Protein AF-A0A4Z0V5E4-F1 (afdb_monomer)

Secondary structure (DSSP, 8-state):
-EEETTEEEEEEEEEE-SS-EEEEEEEEE-SS-EEEEE----S-HHHHHHHHHHHHTS-TTS-HHHHHHHTT--S-HHHHHHHHIIIIIEEEE-TT-----HHHHHHH-HHHHHHHHHHHHHHTSSEEEEEEEE-S-GGGG---HHHHHHHHHT--TT-EEEEEETTTTEEEEEEE-TTS-EEEEEEEEEEE-TTS-EEEE-TTSS-HHHHHHHHHHHHHHHHTTS--EEEETTTTTTS-HHHHHHHHHIIIIIITT-

Mean predicted aligned error: 6.66 Å

Structure (mmCIF, N/CA/C/O backbone):
data_AF-A0A4Z0V5E4-F1
#
_entry.id   AF-A0A4Z0V5E4-F1
#
loop_
_atom_site.group_PDB
_atom_site.id
_atom_site.type_symbol
_atom_site.label_atom_id
_atom_site.label_alt_id
_atom_site.label_comp_id
_atom_site.label_asym_id
_atom_site.label_entity_id
_atom_site.label_seq_id
_atom_site.pdbx_PDB_ins_code
_atom_site.Cartn_x
_atom_site.Cartn_y
_atom_site.Cartn_z
_atom_site.occupancy
_atom_site.B_iso_or_equiv
_atom_site.auth_seq_id
_atom_site.auth_comp_id
_atom_site.auth_asym_id
_atom_site.auth_atom_id
_atom_site.pdbx_PDB_model_num
ATOM 1 N N . MET A 1 1 ? 15.095 -10.103 -16.490 1.00 84.12 1 MET A N 1
ATOM 2 C CA . MET A 1 1 ? 16.240 -9.284 -16.046 1.00 84.12 1 MET A CA 1
ATOM 3 C C . MET A 1 1 ? 17.203 -10.183 -15.294 1.00 84.12 1 MET A C 1
ATOM 5 O O . MET A 1 1 ? 16.756 -10.973 -14.474 1.00 84.12 1 MET A O 1
ATOM 9 N N . GLU A 1 2 ? 18.493 -10.049 -15.562 1.00 89.19 2 GLU A N 1
ATOM 10 C CA . GLU A 1 2 ? 19.586 -10.668 -14.819 1.00 89.19 2 GLU A CA 1
ATOM 11 C C . GLU A 1 2 ? 20.450 -9.552 -14.223 1.00 89.19 2 GLU A C 1
ATOM 13 O O . GLU A 1 2 ? 20.758 -8.568 -14.901 1.00 89.19 2 GLU A O 1
ATOM 18 N N . PHE A 1 3 ? 20.851 -9.682 -12.962 1.00 89.12 3 PHE A N 1
ATOM 19 C CA . PHE A 1 3 ? 21.688 -8.697 -12.283 1.00 89.12 3 PHE A CA 1
ATOM 20 C C . PHE A 1 3 ? 22.775 -9.374 -11.450 1.00 89.12 3 PHE A C 1
ATOM 22 O O . PHE A 1 3 ? 22.653 -10.524 -11.035 1.00 89.12 3 PHE A O 1
ATOM 29 N N . SER A 1 4 ? 23.852 -8.639 -11.196 1.00 86.50 4 SER A N 1
ATOM 30 C CA . SER A 1 4 ? 24.916 -9.023 -10.275 1.00 86.50 4 SER A CA 1
ATOM 31 C C . SER A 1 4 ? 25.260 -7.865 -9.341 1.00 86.50 4 SER A C 1
ATOM 33 O O . SER A 1 4 ? 24.755 -6.752 -9.492 1.00 86.50 4 SER A O 1
ATOM 35 N N . ILE A 1 5 ? 26.185 -8.092 -8.402 1.00 83.31 5 ILE A N 1
ATOM 36 C CA . ILE A 1 5 ? 26.720 -7.044 -7.513 1.00 83.31 5 ILE A CA 1
ATOM 37 C C . ILE A 1 5 ? 27.236 -5.801 -8.267 1.00 83.31 5 ILE A C 1
ATOM 39 O O . ILE A 1 5 ? 27.282 -4.700 -7.717 1.00 83.31 5 ILE A O 1
ATOM 43 N N . ASN A 1 6 ? 27.608 -5.970 -9.539 1.00 83.44 6 ASN A N 1
ATOM 44 C CA . ASN A 1 6 ? 28.183 -4.921 -10.373 1.00 83.44 6 ASN A CA 1
ATOM 45 C C . ASN A 1 6 ? 27.135 -4.171 -11.213 1.00 83.44 6 ASN A C 1
ATOM 47 O O . ASN A 1 6 ? 27.484 -3.186 -11.859 1.00 83.44 6 ASN A O 1
ATOM 51 N N . GLY A 1 7 ? 25.866 -4.588 -11.181 1.00 88.12 7 GLY A N 1
ATOM 52 C CA . GLY A 1 7 ? 24.768 -3.966 -11.919 1.00 88.12 7 GLY A CA 1
ATOM 53 C C . GLY A 1 7 ? 23.955 -4.964 -12.738 1.00 88.12 7 GLY A C 1
ATOM 54 O O . GLY A 1 7 ? 24.049 -6.176 -12.558 1.00 88.12 7 GLY A O 1
ATOM 55 N N . ILE A 1 8 ? 23.143 -4.437 -13.645 1.00 92.25 8 ILE A N 1
ATOM 56 C CA . ILE A 1 8 ? 22.261 -5.211 -14.515 1.00 92.25 8 ILE A CA 1
ATOM 57 C C . ILE A 1 8 ? 23.096 -5.848 -15.631 1.00 92.25 8 ILE A C 1
ATOM 59 O O . ILE A 1 8 ? 23.812 -5.156 -16.356 1.00 92.25 8 ILE A O 1
A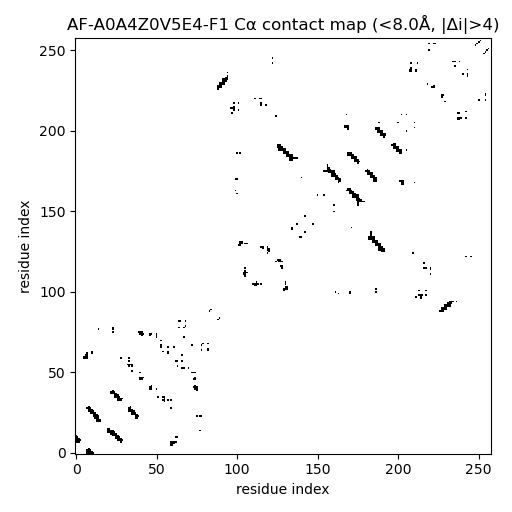TOM 63 N N . LYS A 1 9 ? 23.014 -7.174 -15.752 1.00 93.12 9 LYS A N 1
ATOM 64 C CA . LYS A 1 9 ? 23.709 -7.971 -16.771 1.00 93.12 9 LYS A CA 1
ATOM 65 C C . LYS A 1 9 ? 22.894 -8.099 -18.041 1.00 93.12 9 LYS A C 1
ATOM 67 O O . LYS A 1 9 ? 23.413 -7.817 -19.118 1.00 93.12 9 LYS A O 1
ATOM 72 N N . GLU A 1 10 ? 21.621 -8.433 -17.896 1.00 95.19 10 GLU A N 1
ATOM 73 C CA . GLU A 1 10 ? 20.678 -8.494 -19.002 1.00 95.19 10 GLU A CA 1
ATOM 74 C C . GLU A 1 10 ? 19.340 -7.874 -18.588 1.00 95.19 10 GLU A C 1
ATOM 76 O O . GLU A 1 10 ? 18.840 -8.074 -17.480 1.00 95.19 10 GLU A O 1
ATOM 81 N N . GLU A 1 11 ? 18.729 -7.114 -19.483 1.00 96.00 11 GLU A N 1
ATOM 82 C CA . GLU A 1 11 ? 17.414 -6.507 -19.286 1.00 96.00 11 GLU A CA 1
ATOM 83 C C . GLU A 1 11 ? 16.643 -6.601 -20.593 1.00 96.00 11 GLU A C 1
ATOM 85 O O . GLU A 1 11 ? 17.209 -6.433 -21.669 1.00 96.00 11 GLU A O 1
ATOM 90 N N . TRP A 1 12 ? 15.356 -6.907 -20.515 1.00 96.12 12 TRP A N 1
ATOM 91 C CA . TRP A 1 12 ? 14.525 -7.047 -21.696 1.00 96.12 12 TRP A CA 1
ATOM 92 C C . TRP A 1 12 ? 13.083 -6.686 -21.386 1.00 96.12 12 TRP A C 1
ATOM 94 O O . TRP A 1 12 ? 12.600 -6.916 -20.275 1.00 96.12 12 TRP A O 1
ATOM 104 N N . LEU A 1 13 ? 12.403 -6.160 -22.397 1.00 96.69 13 LEU A N 1
ATOM 105 C CA . LEU A 1 13 ? 10.974 -5.907 -22.384 1.00 96.69 13 LEU A CA 1
ATOM 106 C C . LEU A 1 13 ? 10.376 -6.436 -23.684 1.00 96.69 13 LEU A C 1
ATOM 108 O O . LEU A 1 13 ? 10.822 -6.078 -24.777 1.00 96.69 13 LEU A O 1
ATOM 112 N N . TYR A 1 14 ? 9.355 -7.271 -23.535 1.00 95.62 14 TYR A N 1
ATOM 113 C CA . TYR A 1 14 ? 8.557 -7.812 -24.625 1.00 95.62 14 TYR A CA 1
ATOM 114 C C . TYR A 1 14 ? 7.086 -7.528 -24.344 1.00 95.62 14 TYR A C 1
ATOM 116 O O . TYR A 1 14 ? 6.643 -7.574 -23.197 1.00 95.62 14 TYR A O 1
ATOM 124 N N . GLU A 1 15 ? 6.337 -7.247 -25.399 1.00 93.44 15 GLU A N 1
ATOM 125 C CA . GLU A 1 15 ? 4.881 -7.268 -25.389 1.00 93.44 15 GLU A CA 1
ATOM 126 C C . GLU A 1 15 ? 4.432 -8.686 -25.751 1.00 93.44 15 GLU A C 1
ATOM 128 O O . GLU A 1 15 ? 4.646 -9.146 -26.874 1.00 93.44 15 GLU A O 1
ATOM 133 N N . ILE A 1 16 ? 3.851 -9.387 -24.779 1.00 91.81 16 ILE A N 1
ATOM 134 C CA . ILE A 1 16 ? 3.406 -10.775 -24.922 1.00 91.81 16 ILE A CA 1
ATOM 135 C C . ILE A 1 16 ? 1.905 -10.776 -25.191 1.00 91.81 16 ILE A C 1
ATOM 137 O O . ILE A 1 16 ? 1.129 -10.174 -24.449 1.00 91.81 16 ILE A O 1
ATOM 141 N N . ASN A 1 17 ? 1.486 -11.478 -26.238 1.00 88.88 17 ASN A N 1
ATOM 142 C CA . ASN A 1 17 ? 0.081 -11.773 -26.493 1.00 88.88 17 ASN A CA 1
ATOM 143 C C . ASN A 1 17 ? -0.106 -13.273 -26.772 1.00 88.88 17 ASN A C 1
ATOM 145 O O . ASN A 1 17 ? 0.856 -14.025 -26.878 1.00 88.88 17 ASN A O 1
ATOM 149 N N . SER A 1 18 ? -1.353 -13.728 -26.921 1.00 87.69 18 SER A N 1
ATOM 150 C CA . SER A 1 18 ? -1.669 -15.156 -27.099 1.00 87.69 18 SER A CA 1
ATOM 151 C C . SER A 1 18 ? -1.078 -15.812 -28.358 1.00 87.69 18 SER A C 1
ATOM 153 O O . SER A 1 18 ? -1.175 -17.029 -28.505 1.00 87.69 18 SER A O 1
ATOM 155 N N . ARG A 1 19 ? -0.509 -15.036 -29.290 1.00 89.50 19 ARG A N 1
ATOM 156 C CA . ARG A 1 19 ? -0.014 -15.507 -30.593 1.00 89.50 19 ARG A CA 1
ATOM 157 C C . ARG A 1 19 ? 1.443 -15.143 -30.881 1.00 89.50 19 ARG A C 1
ATOM 159 O O . ARG A 1 19 ? 2.014 -15.721 -31.802 1.00 89.50 19 ARG A O 1
ATOM 166 N N . SER A 1 20 ? 2.029 -14.181 -30.173 1.00 90.38 20 SER A N 1
ATOM 167 C CA . SER A 1 20 ? 3.370 -13.670 -30.462 1.00 90.38 20 SER A CA 1
ATOM 168 C C . SER A 1 20 ? 3.976 -12.914 -29.286 1.00 90.38 20 SER A C 1
ATOM 170 O O . SER A 1 20 ? 3.268 -12.168 -28.607 1.00 90.38 20 SER A O 1
ATOM 172 N N . ASP A 1 21 ? 5.303 -12.969 -29.204 1.00 92.44 21 ASP A N 1
ATOM 173 C CA . ASP A 1 21 ? 6.109 -12.099 -28.354 1.00 92.44 21 ASP A CA 1
ATOM 174 C C . ASP A 1 21 ? 6.766 -11.033 -29.228 1.00 92.44 21 ASP A C 1
ATOM 176 O O . ASP A 1 21 ? 7.558 -11.336 -30.126 1.00 92.44 21 ASP A O 1
ATOM 180 N N . LYS A 1 22 ? 6.428 -9.767 -28.992 1.00 93.50 22 LYS A N 1
ATOM 181 C CA . LYS A 1 22 ? 6.997 -8.638 -29.724 1.00 93.50 22 LYS A CA 1
ATOM 182 C C . LYS A 1 22 ? 8.081 -7.983 -28.882 1.00 93.50 22 LYS A C 1
ATOM 184 O O . LYS A 1 22 ? 7.811 -7.466 -27.801 1.00 93.50 22 LYS A O 1
ATOM 189 N N . LEU A 1 23 ? 9.311 -7.982 -29.392 1.00 95.88 23 LEU A N 1
ATOM 190 C CA . LEU A 1 23 ? 10.417 -7.258 -28.773 1.00 95.88 23 LEU A CA 1
ATOM 191 C C . LEU A 1 23 ? 10.060 -5.771 -28.635 1.00 95.88 23 LEU A C 1
ATOM 193 O O . LEU A 1 23 ? 9.525 -5.181 -29.571 1.00 95.88 23 LEU A O 1
ATOM 197 N N . ILE A 1 24 ? 10.383 -5.171 -27.488 1.00 96.69 24 ILE A N 1
ATOM 198 C CA . ILE A 1 24 ? 10.399 -3.715 -27.292 1.00 96.69 24 ILE A CA 1
ATOM 199 C C . ILE A 1 24 ? 11.846 -3.245 -27.177 1.00 96.69 24 ILE A C 1
ATOM 201 O O . ILE A 1 24 ? 12.284 -2.397 -27.954 1.00 96.69 24 ILE A O 1
ATOM 205 N N . PHE A 1 25 ? 12.598 -3.820 -26.236 1.00 97.06 25 PHE A N 1
ATOM 206 C CA . PHE A 1 25 ? 14.045 -3.654 -26.180 1.00 97.06 25 PHE A CA 1
ATOM 207 C C . PHE A 1 25 ? 14.731 -4.828 -25.481 1.00 97.06 25 PHE A C 1
ATOM 209 O O . PHE A 1 25 ? 14.142 -5.476 -24.611 1.00 97.06 25 PHE A O 1
ATOM 216 N N . THR A 1 26 ? 15.995 -5.064 -25.820 1.00 97.00 26 THR A N 1
ATOM 217 C CA . THR A 1 26 ? 16.924 -5.840 -24.997 1.00 97.00 26 THR A CA 1
ATOM 218 C C . THR A 1 26 ? 18.171 -5.022 -24.701 1.00 97.00 26 THR A C 1
ATOM 220 O O . THR A 1 26 ? 18.538 -4.108 -25.440 1.00 97.00 26 THR A O 1
ATOM 223 N N . ARG A 1 27 ? 18.820 -5.355 -23.594 1.00 95.12 27 ARG A N 1
ATOM 224 C CA . ARG A 1 27 ? 20.097 -4.819 -23.151 1.00 95.12 27 ARG A CA 1
ATOM 225 C C . ARG A 1 27 ? 20.955 -5.972 -22.669 1.00 95.12 27 ARG A C 1
ATOM 227 O O . ARG A 1 27 ? 20.513 -6.751 -21.824 1.00 95.12 27 ARG A O 1
ATOM 234 N N . LYS A 1 28 ? 22.205 -6.012 -23.119 1.00 93.94 28 LYS A N 1
ATOM 235 C CA . LYS A 1 28 ? 23.243 -6.899 -22.584 1.00 93.94 28 LYS A CA 1
ATOM 236 C C . LYS A 1 28 ? 24.469 -6.093 -22.192 1.00 93.94 28 LYS A C 1
ATOM 238 O O . LYS A 1 28 ? 24.972 -5.301 -22.985 1.00 93.94 28 LYS A O 1
ATOM 243 N N . SER A 1 29 ? 24.947 -6.283 -20.969 1.00 88.88 29 SER A N 1
ATOM 244 C CA . SER A 1 29 ? 26.175 -5.655 -20.485 1.00 88.88 29 SER A CA 1
ATOM 245 C C . SER A 1 29 ? 27.375 -6.553 -20.788 1.00 88.88 29 SER A C 1
ATOM 247 O O . SER A 1 29 ? 27.439 -7.695 -20.326 1.00 88.88 29 SER A O 1
ATOM 249 N N . ASN A 1 30 ? 28.333 -6.032 -21.553 1.00 84.56 30 ASN A N 1
ATOM 250 C CA . ASN A 1 30 ? 29.602 -6.687 -21.871 1.00 84.56 30 ASN A CA 1
ATOM 251 C C . ASN A 1 30 ? 30.789 -5.892 -21.284 1.00 84.56 30 ASN A C 1
ATOM 253 O O . ASN A 1 30 ? 30.601 -5.003 -20.455 1.00 84.56 30 ASN A O 1
ATOM 257 N N . GLN A 1 31 ? 32.023 -6.250 -21.657 1.00 79.50 31 GLN A N 1
ATOM 258 C CA . GLN A 1 31 ? 33.229 -5.560 -21.174 1.00 79.50 31 GLN A CA 1
ATOM 259 C C . GLN A 1 31 ? 33.329 -4.107 -21.671 1.00 79.50 31 GLN A C 1
ATOM 261 O O . GLN A 1 31 ? 33.910 -3.277 -20.977 1.00 79.50 31 GLN A O 1
ATOM 266 N N . ASP A 1 32 ? 32.726 -3.802 -22.822 1.00 79.25 32 ASP A N 1
ATOM 267 C CA . ASP A 1 32 ? 32.831 -2.511 -23.508 1.00 79.25 32 ASP A CA 1
ATOM 268 C C . ASP A 1 32 ? 31.670 -1.553 -23.185 1.00 79.25 32 ASP A C 1
ATOM 270 O O . ASP A 1 32 ? 31.733 -0.368 -23.508 1.00 79.25 32 ASP A O 1
ATOM 274 N N . GLY A 1 33 ? 30.608 -2.037 -22.531 1.00 82.44 33 GLY A N 1
ATOM 275 C CA . GLY A 1 33 ? 29.464 -1.228 -22.120 1.00 82.44 33 GLY A CA 1
ATOM 276 C C . GLY A 1 33 ? 28.131 -1.966 -22.216 1.00 82.44 33 GLY A C 1
ATOM 277 O O . GLY A 1 33 ? 28.047 -3.185 -22.064 1.00 82.44 33 GLY A O 1
ATOM 278 N N . ASN A 1 34 ? 27.055 -1.208 -22.426 1.00 87.38 34 ASN A N 1
ATOM 279 C CA . ASN A 1 34 ? 25.732 -1.771 -22.676 1.00 87.38 34 ASN A CA 1
ATOM 280 C C . ASN A 1 34 ? 25.472 -1.848 -24.180 1.00 87.38 34 ASN A C 1
ATOM 282 O O . ASN A 1 34 ? 25.585 -0.845 -24.879 1.00 87.38 34 ASN A O 1
ATOM 286 N N . VAL A 1 35 ? 25.045 -3.011 -24.653 1.00 91.56 35 VAL A N 1
ATOM 287 C CA . VAL A 1 35 ? 24.578 -3.217 -26.025 1.00 91.56 35 VAL A CA 1
ATOM 288 C C . VAL A 1 35 ? 23.061 -3.305 -26.001 1.00 91.56 35 VAL A C 1
ATOM 290 O O . VAL A 1 35 ? 22.516 -4.136 -25.275 1.00 91.56 35 VAL A O 1
ATOM 293 N N . PHE A 1 36 ? 22.397 -2.452 -26.780 1.00 94.94 36 PHE A N 1
ATOM 294 C CA . PHE A 1 36 ? 20.942 -2.399 -26.866 1.00 94.94 36 PHE A CA 1
ATOM 295 C C . PHE A 1 36 ? 20.431 -2.831 -28.235 1.00 94.94 36 PHE A C 1
ATOM 297 O O . PHE A 1 36 ? 20.970 -2.439 -29.270 1.00 94.94 36 PHE A O 1
ATOM 304 N N . GLU A 1 37 ? 19.328 -3.564 -28.219 1.00 95.94 37 GLU A N 1
ATOM 305 C CA . GLU A 1 37 ? 18.476 -3.791 -29.377 1.00 95.94 37 GLU A CA 1
ATOM 306 C C . GLU A 1 37 ? 17.127 -3.138 -29.093 1.00 95.94 37 GLU A C 1
ATOM 308 O O . GLU A 1 37 ? 16.528 -3.383 -28.048 1.00 95.94 37 GLU A O 1
ATOM 313 N N . PHE A 1 38 ? 16.653 -2.296 -30.007 1.00 96.19 38 PHE A N 1
ATOM 314 C CA . PHE A 1 38 ? 15.355 -1.637 -29.901 1.00 96.19 38 PHE A CA 1
ATOM 315 C C . PHE A 1 38 ? 14.457 -2.104 -31.038 1.00 96.19 38 PHE A C 1
ATOM 317 O O . PHE A 1 38 ? 14.916 -2.257 -32.170 1.00 96.19 38 PHE A O 1
ATOM 324 N N . ALA A 1 39 ? 13.174 -2.273 -30.736 1.00 93.94 39 ALA A N 1
ATOM 325 C CA . ALA A 1 39 ? 12.138 -2.389 -31.751 1.00 93.94 39 ALA A CA 1
ATOM 326 C C . ALA A 1 39 ? 11.902 -1.047 -32.465 1.00 93.94 39 ALA A C 1
ATOM 328 O O . ALA A 1 39 ? 12.632 -0.076 -32.255 1.00 93.94 39 ALA A O 1
ATOM 329 N N . ASP A 1 40 ? 10.861 -0.980 -33.296 1.00 91.06 40 ASP A N 1
ATOM 330 C CA . ASP A 1 40 ? 10.510 0.238 -34.024 1.00 91.06 40 ASP A CA 1
ATOM 331 C C . ASP A 1 40 ? 10.294 1.427 -33.074 1.00 91.06 40 ASP A C 1
ATOM 333 O O . ASP A 1 40 ? 9.398 1.434 -32.226 1.00 91.06 40 ASP A O 1
ATOM 337 N N . ILE A 1 41 ? 11.129 2.455 -33.243 1.00 94.31 41 ILE A N 1
ATOM 338 C CA . ILE A 1 41 ? 11.032 3.717 -32.510 1.00 94.31 41 ILE A CA 1
ATOM 339 C C . ILE A 1 41 ? 10.155 4.661 -33.330 1.00 94.31 41 ILE A C 1
ATOM 341 O O . ILE A 1 41 ? 10.524 5.084 -34.425 1.00 94.31 41 ILE A O 1
ATOM 345 N N . HIS A 1 42 ? 8.992 5.019 -32.794 1.00 94.00 42 HIS A N 1
ATOM 346 C CA . HIS A 1 42 ? 8.058 5.922 -33.455 1.00 94.00 42 HIS A CA 1
ATOM 347 C C . HIS A 1 42 ? 8.569 7.369 -33.433 1.00 94.00 42 HIS A C 1
ATOM 349 O O . HIS A 1 42 ? 8.733 7.972 -32.373 1.00 94.00 42 HIS A O 1
ATOM 355 N N . GLY A 1 43 ? 8.773 7.959 -34.606 1.00 92.94 43 GLY A N 1
ATOM 356 C CA . GLY A 1 43 ? 9.234 9.337 -34.744 1.00 92.94 43 GLY A CA 1
ATOM 357 C C . GLY A 1 43 ? 10.136 9.513 -35.957 1.00 92.94 43 GLY A C 1
ATOM 358 O O . GLY A 1 43 ? 10.214 8.640 -36.819 1.00 92.94 43 GLY A O 1
ATOM 359 N N . ASP A 1 44 ? 10.807 10.659 -36.024 1.00 94.25 44 ASP A N 1
ATOM 360 C CA . ASP A 1 44 ? 11.829 10.911 -37.036 1.00 94.25 44 ASP A CA 1
ATOM 361 C C . ASP A 1 44 ? 13.191 10.308 -36.637 1.00 94.25 44 ASP A C 1
ATOM 363 O O . ASP A 1 44 ? 13.370 9.719 -35.563 1.00 94.25 44 ASP A O 1
ATOM 367 N N . SER A 1 45 ? 14.190 10.479 -37.504 1.00 93.56 45 SER A N 1
ATOM 368 C CA . SER A 1 45 ? 15.552 10.002 -37.254 1.00 93.56 45 SER A CA 1
ATOM 369 C C . SER A 1 45 ? 16.184 10.603 -35.995 1.00 93.56 45 SER A C 1
ATOM 371 O O . SER A 1 45 ? 17.026 9.953 -35.377 1.00 93.56 45 SER A O 1
ATOM 373 N N . SER A 1 46 ? 15.781 11.813 -35.590 1.00 95.69 46 SER A N 1
ATOM 374 C CA . SER A 1 46 ? 16.300 12.461 -34.383 1.00 95.69 46 SER A CA 1
ATOM 375 C C . SER A 1 46 ? 15.798 11.766 -33.115 1.00 95.69 46 SER A C 1
ATOM 377 O O . SER A 1 46 ? 16.579 11.542 -32.190 1.00 95.69 46 SER A O 1
ATOM 379 N N . VAL A 1 47 ? 14.531 11.331 -33.097 1.00 95.44 47 VAL A N 1
ATOM 380 C CA . VAL A 1 47 ? 13.954 10.546 -31.993 1.00 95.44 47 VAL A CA 1
ATOM 381 C C . VAL A 1 47 ? 14.633 9.183 -31.892 1.00 95.44 47 VAL A C 1
ATOM 383 O O . VAL A 1 47 ? 15.031 8.776 -30.800 1.00 95.44 47 VAL A O 1
ATOM 386 N N . ALA A 1 48 ? 14.826 8.503 -33.024 1.00 95.06 48 ALA A N 1
ATOM 387 C CA . ALA A 1 48 ? 15.515 7.216 -33.053 1.00 95.06 48 ALA A CA 1
ATOM 388 C C . ALA A 1 48 ? 16.959 7.324 -32.532 1.00 95.06 48 ALA A C 1
ATOM 390 O O . ALA A 1 48 ? 17.404 6.490 -31.743 1.00 95.06 48 ALA A O 1
ATOM 391 N N . GLN A 1 49 ? 17.686 8.370 -32.932 1.00 95.56 49 GLN A N 1
ATOM 392 C CA . GLN A 1 49 ? 19.047 8.620 -32.462 1.00 95.56 49 GLN A CA 1
ATOM 393 C C . GLN A 1 49 ? 19.090 8.977 -30.969 1.00 95.56 49 GLN A C 1
ATOM 395 O O . GLN A 1 49 ? 19.959 8.488 -30.249 1.00 95.56 49 GLN A O 1
ATOM 400 N N . PHE A 1 50 ? 18.131 9.769 -30.485 1.00 95.94 50 PHE A N 1
ATOM 401 C CA . PHE A 1 50 ? 18.009 10.104 -29.067 1.00 95.94 50 PHE A CA 1
ATOM 402 C C . PHE A 1 50 ? 17.823 8.859 -28.191 1.00 95.94 50 PHE A C 1
ATOM 404 O O . PHE A 1 50 ? 18.533 8.709 -27.200 1.00 95.94 50 PHE A O 1
ATOM 411 N N . VAL A 1 51 ? 16.926 7.941 -28.566 1.00 96.12 51 VAL A N 1
ATOM 412 C CA . VAL A 1 51 ? 16.701 6.689 -27.818 1.00 96.12 51 VAL A CA 1
ATOM 413 C C . VAL A 1 51 ? 17.952 5.810 -27.802 1.00 96.12 51 VAL A C 1
ATOM 415 O O . VAL A 1 51 ? 18.285 5.256 -26.757 1.00 96.12 51 VAL A O 1
ATOM 418 N N . LYS A 1 52 ? 18.681 5.719 -28.922 1.00 94.31 52 LYS A N 1
ATOM 419 C CA . LYS A 1 52 ? 19.940 4.960 -28.987 1.00 94.31 52 LYS A CA 1
ATOM 420 C C . LYS A 1 52 ? 20.992 5.517 -28.029 1.00 94.31 52 LYS A C 1
ATOM 422 O O . LYS A 1 52 ? 21.519 4.764 -27.215 1.00 94.31 52 LYS A O 1
ATOM 427 N N . PHE A 1 53 ? 21.228 6.830 -28.058 1.00 94.31 53 PHE A N 1
ATOM 428 C CA . PHE A 1 53 ? 22.169 7.475 -27.136 1.00 94.31 53 PHE A CA 1
ATOM 429 C C . PHE A 1 53 ? 21.731 7.376 -25.676 1.00 94.31 53 PHE A C 1
ATOM 431 O O . PHE A 1 53 ? 22.566 7.220 -24.789 1.00 94.31 53 PHE A O 1
ATOM 438 N N . LEU A 1 54 ? 20.426 7.443 -25.417 1.00 95.31 54 LEU A N 1
ATOM 439 C CA . LEU A 1 54 ? 19.874 7.238 -24.084 1.00 95.31 54 LEU A CA 1
ATOM 440 C C . LEU A 1 54 ? 20.153 5.814 -23.578 1.00 95.31 54 LEU A C 1
ATOM 442 O O . LEU A 1 54 ? 20.560 5.643 -22.430 1.00 95.31 54 LEU A O 1
ATOM 446 N N . GLY A 1 55 ? 19.988 4.804 -24.439 1.00 93.81 55 GLY A N 1
ATOM 447 C CA . GLY A 1 55 ? 20.367 3.420 -24.151 1.00 93.81 55 GLY A CA 1
ATOM 448 C C . GLY A 1 55 ? 21.849 3.304 -23.806 1.00 93.81 55 GLY A C 1
ATOM 449 O O . GLY A 1 55 ? 22.196 2.912 -22.694 1.00 93.81 55 GLY A O 1
ATOM 450 N N . GLU A 1 56 ? 22.731 3.728 -24.711 1.00 90.75 56 GLU A N 1
ATOM 451 C CA . GLU A 1 56 ? 24.189 3.697 -24.505 1.00 90.75 56 GLU A CA 1
ATOM 452 C C . GLU A 1 56 ? 24.621 4.424 -23.219 1.00 90.75 56 GLU A C 1
ATOM 454 O O . GLU A 1 56 ? 25.464 3.925 -22.473 1.00 90.75 56 GLU A O 1
ATOM 459 N N . GLY A 1 57 ? 23.995 5.566 -22.918 1.00 90.94 57 GLY A N 1
ATOM 460 C CA . GLY A 1 57 ? 24.252 6.366 -21.720 1.00 90.94 57 GLY A CA 1
ATOM 461 C C . GLY A 1 57 ? 23.630 5.829 -20.426 1.00 90.94 57 GLY A C 1
ATOM 462 O O . GLY A 1 57 ? 23.852 6.413 -19.364 1.00 90.94 57 GLY A O 1
ATOM 463 N N . THR A 1 58 ? 22.860 4.738 -20.475 1.00 93.62 58 THR A N 1
ATOM 464 C CA . THR A 1 58 ? 22.186 4.186 -19.293 1.00 93.62 58 THR A CA 1
ATOM 465 C C . THR A 1 58 ? 23.200 3.599 -18.304 1.00 93.62 58 THR A C 1
ATOM 467 O O . THR A 1 58 ? 23.975 2.710 -18.664 1.00 93.62 58 THR A O 1
ATOM 470 N N . PRO A 1 59 ? 23.203 4.014 -17.024 1.00 91.88 59 PRO A N 1
ATOM 471 C CA . PRO A 1 59 ? 24.144 3.482 -16.041 1.00 91.88 59 PRO A CA 1
ATOM 472 C C . PRO A 1 59 ? 24.039 1.959 -15.844 1.00 91.88 59 PRO A C 1
ATOM 474 O O . PRO A 1 59 ? 22.956 1.374 -15.877 1.00 91.88 59 PRO A O 1
ATOM 477 N N . ALA A 1 60 ? 25.162 1.295 -15.548 1.00 88.94 60 ALA A N 1
ATOM 478 C CA . ALA A 1 60 ? 25.211 -0.158 -15.320 1.00 88.94 60 ALA A CA 1
ATOM 479 C C . ALA A 1 60 ? 24.256 -0.645 -14.209 1.00 88.94 60 ALA A C 1
ATOM 481 O O . ALA A 1 60 ? 23.699 -1.734 -14.293 1.00 88.94 60 ALA A O 1
ATOM 482 N N . LYS A 1 61 ? 24.041 0.170 -13.170 1.00 90.69 61 LYS A N 1
ATOM 483 C CA . LYS A 1 61 ? 23.210 -0.167 -11.999 1.00 90.69 61 LYS A CA 1
ATOM 484 C C . LYS A 1 61 ? 21.756 0.300 -12.102 1.00 90.69 61 LYS A C 1
ATOM 486 O O . LYS A 1 61 ? 21.025 0.196 -11.124 1.00 90.69 61 LYS A O 1
ATOM 491 N N . LYS A 1 62 ? 21.346 0.847 -13.245 1.00 92.56 62 LYS A N 1
ATOM 492 C CA . LYS A 1 62 ? 20.011 1.416 -13.438 1.00 92.56 62 LYS A CA 1
ATOM 493 C C . LYS A 1 62 ? 19.316 0.737 -14.604 1.00 92.56 62 LYS A C 1
ATOM 495 O O . LYS A 1 62 ? 19.963 0.469 -15.613 1.00 92.56 62 LYS A O 1
ATOM 500 N N . SER A 1 63 ? 18.027 0.446 -14.454 1.00 94.50 63 SER A N 1
ATOM 501 C CA . SER A 1 63 ? 17.210 -0.109 -15.533 1.00 94.50 63 SER A CA 1
ATOM 502 C C . SER A 1 63 ? 17.035 0.923 -16.645 1.00 94.50 63 SER A C 1
ATOM 504 O O . SER A 1 63 ? 16.932 2.130 -16.389 1.00 94.50 63 SER A O 1
ATOM 506 N N . PHE A 1 64 ? 16.979 0.455 -17.887 1.00 95.94 64 PHE A N 1
ATOM 507 C CA . PHE A 1 64 ? 16.636 1.311 -19.015 1.00 95.94 64 PHE A CA 1
ATOM 508 C C . PHE A 1 64 ? 15.208 1.841 -18.891 1.00 95.94 64 PHE A C 1
ATOM 510 O O . PHE A 1 64 ? 14.955 2.993 -19.233 1.00 95.94 64 PHE A O 1
ATOM 517 N N . LEU A 1 65 ? 14.295 1.043 -18.327 1.00 95.25 65 LEU A N 1
ATOM 518 C CA . LEU A 1 65 ? 12.922 1.466 -18.044 1.00 95.25 65 LEU A CA 1
ATOM 519 C C . LEU A 1 65 ? 12.885 2.758 -17.205 1.00 95.25 65 LEU A C 1
ATOM 521 O O . LEU A 1 65 ? 12.193 3.707 -17.570 1.00 95.25 65 LEU A O 1
ATOM 525 N N . SER A 1 66 ? 13.663 2.828 -16.119 1.00 94.75 66 SER A N 1
ATOM 526 C CA . SER A 1 66 ? 13.737 4.022 -15.268 1.00 94.75 66 SER A CA 1
ATOM 527 C C . SER A 1 66 ? 14.474 5.177 -15.948 1.00 94.75 66 SER A C 1
ATOM 529 O O . SER A 1 66 ? 14.000 6.312 -15.902 1.00 94.75 66 SER A O 1
ATOM 531 N N . GLU A 1 67 ? 15.610 4.910 -16.606 1.00 96.19 67 GLU A N 1
ATOM 532 C CA . GLU A 1 67 ? 16.379 5.955 -17.303 1.00 96.19 67 GLU A CA 1
ATOM 533 C C . GLU A 1 67 ? 15.556 6.612 -18.420 1.00 96.19 67 GLU A C 1
ATOM 535 O O . GLU A 1 67 ? 15.551 7.837 -18.552 1.00 96.19 67 GLU A O 1
ATOM 540 N N . TYR A 1 68 ? 14.792 5.820 -19.175 1.00 97.00 68 TYR A N 1
ATOM 541 C CA . TYR A 1 68 ? 13.920 6.320 -20.229 1.00 97.00 68 TYR A CA 1
ATOM 542 C C . TYR A 1 68 ? 12.866 7.290 -19.693 1.00 97.00 68 TYR A C 1
ATOM 544 O O . TYR A 1 68 ? 12.615 8.316 -20.319 1.00 97.00 68 TYR A O 1
ATOM 552 N N . ILE A 1 69 ? 12.268 7.025 -18.532 1.00 96.31 69 ILE A N 1
ATOM 553 C CA . ILE A 1 69 ? 11.264 7.927 -17.953 1.00 96.31 69 ILE A CA 1
ATOM 554 C C . ILE A 1 69 ? 11.908 9.198 -17.405 1.00 96.31 69 ILE A C 1
ATOM 556 O O . ILE A 1 69 ? 11.473 10.296 -17.752 1.00 96.31 69 ILE A O 1
ATOM 560 N N . GLU A 1 70 ? 12.983 9.077 -16.626 1.00 95.88 70 GLU A N 1
ATOM 561 C CA . GLU A 1 70 ? 13.661 10.230 -16.017 1.00 95.88 70 GLU A CA 1
ATOM 562 C C . GLU A 1 70 ? 14.248 11.206 -17.045 1.00 95.88 70 GLU A C 1
ATOM 564 O O . GLU A 1 70 ? 14.321 12.412 -16.799 1.00 95.88 70 GLU A O 1
ATOM 569 N N . ARG A 1 71 ? 14.654 10.709 -18.217 1.00 96.19 71 ARG A N 1
ATOM 570 C CA . ARG A 1 71 ? 15.181 11.536 -19.313 1.00 96.19 71 ARG A CA 1
ATOM 571 C C . ARG A 1 71 ? 14.125 11.970 -20.322 1.00 96.19 71 ARG A C 1
ATOM 573 O O . ARG A 1 71 ? 14.480 12.529 -21.357 1.00 96.19 71 ARG A O 1
ATOM 580 N N . ASN A 1 72 ? 12.840 11.772 -20.024 1.00 95.50 72 ASN A N 1
ATOM 581 C CA . ASN A 1 72 ? 11.727 12.125 -20.908 1.00 95.50 72 ASN A CA 1
ATOM 582 C C . ASN A 1 72 ? 11.812 11.443 -22.286 1.00 95.50 72 ASN A C 1
ATOM 584 O O . ASN A 1 72 ? 11.631 12.078 -23.329 1.00 95.50 72 ASN A O 1
ATOM 588 N N . GLY A 1 73 ? 12.075 10.138 -22.272 1.00 94.81 73 GLY A N 1
ATOM 589 C CA . GLY A 1 73 ? 12.111 9.246 -23.423 1.00 94.81 73 GLY A CA 1
ATOM 590 C C . GLY A 1 73 ? 10.918 9.419 -24.372 1.00 94.81 73 GLY A C 1
ATOM 591 O O . GLY A 1 73 ? 9.775 9.680 -23.958 1.00 94.81 73 GLY A O 1
ATOM 592 N N . LYS A 1 74 ? 11.189 9.275 -25.674 1.00 95.44 74 LYS A N 1
ATOM 593 C CA . LYS A 1 74 ? 10.221 9.470 -26.763 1.00 95.44 74 LYS A CA 1
ATOM 594 C C . LYS A 1 74 ? 10.239 8.291 -27.732 1.00 95.44 74 LYS A C 1
ATOM 596 O O . LYS A 1 74 ? 11.230 7.584 -27.843 1.00 95.44 74 LYS A O 1
ATOM 601 N N . GLY A 1 75 ? 9.132 8.110 -28.446 1.00 94.44 75 GLY A N 1
ATOM 602 C CA . GLY A 1 75 ? 9.016 7.147 -29.542 1.00 94.44 75 GLY A CA 1
ATOM 603 C C . GLY A 1 75 ? 8.785 5.690 -29.147 1.00 94.44 75 GLY A C 1
ATOM 604 O O . GLY A 1 75 ? 8.509 4.871 -30.014 1.00 94.44 75 GLY A O 1
ATOM 605 N N . MET A 1 76 ? 8.806 5.360 -27.855 1.00 94.75 76 MET A N 1
ATOM 606 C CA . MET A 1 76 ? 8.484 4.021 -27.352 1.00 94.75 76 MET A CA 1
ATOM 607 C C . MET A 1 76 ? 7.402 4.107 -26.269 1.00 94.75 76 MET A C 1
ATOM 609 O O . MET A 1 76 ? 7.697 4.267 -25.082 1.00 94.75 76 MET A O 1
ATOM 613 N N . CYS A 1 77 ? 6.128 4.058 -26.671 1.00 92.75 77 CYS A N 1
ATOM 614 C CA . CYS A 1 77 ? 4.997 4.161 -25.739 1.00 92.75 77 CYS A CA 1
ATOM 615 C C . CYS A 1 77 ? 4.905 2.962 -24.785 1.00 92.75 77 CYS A C 1
ATOM 617 O O . CYS A 1 77 ? 4.612 3.161 -23.611 1.00 92.75 77 CYS A O 1
ATOM 619 N N . ALA A 1 78 ? 5.240 1.753 -25.251 1.00 94.94 78 ALA A N 1
ATOM 620 C CA . ALA A 1 78 ? 5.200 0.532 -24.440 1.00 94.94 78 ALA A CA 1
ATOM 621 C C . ALA A 1 78 ? 6.057 0.623 -23.163 1.00 94.94 78 ALA A C 1
ATOM 623 O O . ALA A 1 78 ? 5.665 0.114 -22.119 1.00 94.94 78 ALA A O 1
ATOM 624 N N . ILE A 1 79 ? 7.188 1.340 -23.213 1.00 96.00 79 ILE A N 1
ATOM 625 C CA . ILE A 1 79 ? 8.039 1.584 -22.039 1.00 96.00 79 ILE A CA 1
ATOM 626 C C . ILE A 1 79 ? 7.296 2.425 -20.992 1.00 96.00 79 ILE A C 1
ATOM 628 O O . ILE A 1 79 ? 7.366 2.132 -19.801 1.00 96.00 79 ILE A O 1
ATOM 632 N N . LYS A 1 80 ? 6.541 3.445 -21.423 1.00 94.25 80 LYS A N 1
ATOM 633 C CA . LYS A 1 80 ? 5.732 4.271 -20.513 1.00 94.25 80 LYS A CA 1
ATOM 634 C C . LYS A 1 80 ? 4.610 3.456 -19.888 1.00 94.25 80 LYS A C 1
ATOM 636 O O . LYS A 1 80 ? 4.432 3.541 -18.682 1.00 94.25 80 LYS A O 1
ATOM 641 N N . THR A 1 81 ? 3.927 2.629 -20.676 1.00 94.00 81 THR A N 1
ATOM 642 C CA . THR A 1 81 ? 2.890 1.719 -20.173 1.00 94.00 81 THR A CA 1
ATOM 643 C C . THR A 1 81 ? 3.449 0.764 -19.119 1.00 94.00 81 THR A C 1
ATOM 645 O O . THR A 1 81 ? 2.907 0.690 -18.020 1.00 94.00 81 THR A O 1
ATOM 648 N N . ALA A 1 82 ? 4.569 0.094 -19.412 1.00 95.25 82 ALA A N 1
ATOM 649 C CA . ALA A 1 82 ? 5.218 -0.814 -18.467 1.00 95.25 82 ALA A CA 1
ATOM 650 C C . ALA A 1 82 ? 5.639 -0.092 -17.178 1.00 95.25 82 ALA A C 1
ATOM 652 O O . ALA A 1 82 ? 5.401 -0.590 -16.082 1.00 95.25 82 ALA A O 1
ATOM 653 N N . TYR A 1 83 ? 6.217 1.108 -17.284 1.00 95.12 83 TYR A N 1
ATOM 654 C CA . TYR A 1 83 ? 6.584 1.894 -16.106 1.00 95.12 83 TYR A CA 1
ATOM 655 C C . TYR A 1 83 ? 5.362 2.330 -15.291 1.00 95.12 83 TYR A C 1
ATOM 657 O O . TYR A 1 83 ? 5.385 2.230 -14.068 1.00 95.12 83 TYR A O 1
ATOM 665 N N . SER A 1 84 ? 4.291 2.789 -15.945 1.00 93.56 84 SER A N 1
ATOM 666 C CA . SER A 1 84 ? 3.042 3.168 -15.276 1.00 93.56 84 SER A CA 1
ATOM 667 C C . SER A 1 84 ? 2.430 1.999 -14.507 1.00 93.56 84 SER A C 1
ATOM 669 O O . SER A 1 84 ? 1.902 2.206 -13.416 1.00 93.56 84 SER A O 1
ATOM 671 N N . TRP A 1 85 ? 2.556 0.773 -15.016 1.00 94.69 85 TRP A N 1
ATOM 672 C CA . TRP A 1 85 ? 2.163 -0.412 -14.262 1.00 94.69 85 TRP A CA 1
ATOM 673 C C . TRP A 1 85 ? 2.970 -0.549 -12.962 1.00 94.69 85 TRP A C 1
ATOM 675 O O . TRP A 1 85 ? 2.376 -0.582 -11.894 1.00 94.69 85 TRP A O 1
ATOM 685 N N . PHE A 1 86 ? 4.306 -0.488 -12.998 1.00 93.31 86 PHE A N 1
ATOM 686 C CA . PHE A 1 86 ? 5.107 -0.520 -11.761 1.00 93.31 86 PHE A CA 1
ATOM 687 C C . PHE A 1 86 ? 4.825 0.657 -10.815 1.00 93.31 86 PHE A C 1
ATOM 689 O O . PHE A 1 86 ? 4.891 0.498 -9.600 1.00 93.31 86 PHE A O 1
ATOM 696 N N . ALA A 1 87 ? 4.561 1.846 -11.361 1.00 92.12 87 ALA A N 1
ATOM 697 C CA . ALA A 1 87 ? 4.416 3.070 -10.579 1.00 92.12 87 ALA A CA 1
ATOM 698 C C . ALA A 1 87 ? 3.042 3.208 -9.909 1.00 92.12 87 ALA A C 1
ATOM 700 O O . ALA A 1 87 ? 2.950 3.780 -8.824 1.00 92.12 87 ALA A O 1
ATOM 701 N N . SER A 1 88 ? 1.978 2.735 -10.561 1.00 90.25 88 SER A N 1
ATOM 702 C CA . SER A 1 88 ? 0.601 2.917 -10.083 1.00 90.25 88 SER A CA 1
ATOM 703 C C . SER A 1 88 ? -0.298 1.690 -10.224 1.00 90.25 88 SER A C 1
ATOM 705 O O . SER A 1 88 ? -1.315 1.626 -9.541 1.00 90.25 88 SER A O 1
ATOM 707 N N . GLY A 1 89 ? 0.048 0.746 -11.101 1.00 91.81 89 GLY A N 1
ATOM 708 C CA . GLY A 1 89 ? -0.714 -0.488 -11.319 1.00 91.81 89 GLY A CA 1
ATOM 709 C C . GLY A 1 89 ? -0.350 -1.623 -10.360 1.00 91.81 89 GLY A C 1
ATOM 710 O O . GLY A 1 89 ? -1.188 -2.480 -10.123 1.00 91.81 89 GLY A O 1
ATOM 711 N N . LEU A 1 90 ? 0.855 -1.616 -9.781 1.00 94.56 90 LEU A N 1
ATOM 712 C CA . LEU A 1 90 ? 1.329 -2.611 -8.821 1.00 94.56 90 LEU A CA 1
ATOM 713 C C . LEU A 1 90 ? 1.371 -2.025 -7.406 1.00 94.56 90 LEU A C 1
ATOM 715 O O . LEU A 1 90 ? 2.073 -1.045 -7.145 1.00 94.56 90 LEU A O 1
ATOM 719 N N . ARG A 1 91 ? 0.686 -2.672 -6.465 1.00 93.12 91 ARG A N 1
ATOM 720 C CA . ARG A 1 91 ? 0.745 -2.362 -5.031 1.00 93.12 91 ARG A CA 1
ATOM 721 C C . ARG A 1 91 ? 1.370 -3.527 -4.277 1.00 93.12 91 ARG A C 1
ATOM 723 O O . ARG A 1 91 ? 0.953 -4.671 -4.420 1.00 93.12 91 ARG A O 1
ATOM 730 N N . ILE A 1 92 ? 2.380 -3.238 -3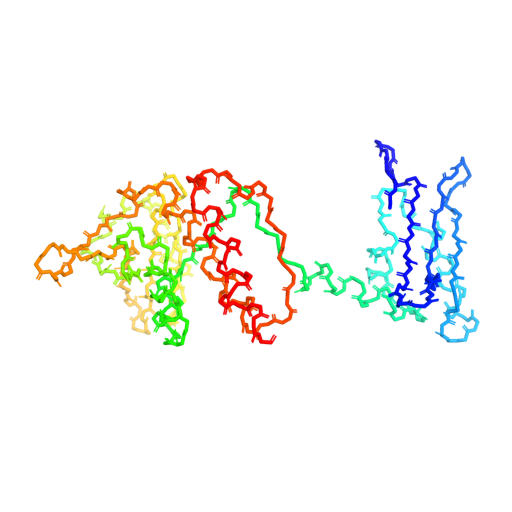.459 1.00 93.00 92 ILE A N 1
ATOM 731 C CA . ILE A 1 92 ? 3.116 -4.266 -2.716 1.00 93.00 92 ILE A CA 1
ATOM 732 C C . ILE A 1 92 ? 2.762 -4.180 -1.231 1.00 93.00 92 ILE A C 1
ATOM 734 O O . ILE A 1 92 ? 2.938 -3.135 -0.600 1.00 93.00 92 ILE A O 1
ATOM 738 N N . ILE A 1 93 ? 2.293 -5.290 -0.665 1.00 91.75 93 ILE A N 1
ATOM 739 C CA . ILE A 1 93 ? 2.091 -5.452 0.773 1.00 91.75 93 ILE A CA 1
ATOM 740 C C . ILE A 1 93 ? 3.280 -6.228 1.321 1.00 91.75 93 ILE A C 1
ATOM 742 O O . ILE A 1 93 ? 3.378 -7.441 1.163 1.00 91.75 93 ILE A O 1
ATOM 746 N N . PHE A 1 94 ? 4.180 -5.506 1.979 1.00 91.62 94 PHE A N 1
ATOM 747 C CA . PHE A 1 94 ? 5.323 -6.087 2.659 1.00 91.62 94 PHE A CA 1
ATOM 748 C C . PHE A 1 94 ? 4.921 -6.684 4.012 1.00 91.62 94 PHE A C 1
ATOM 750 O O . PHE A 1 94 ? 3.876 -6.325 4.582 1.00 91.62 94 PHE A O 1
ATOM 757 N N . PRO A 1 95 ? 5.796 -7.508 4.609 1.00 87.44 95 PRO A N 1
ATOM 758 C CA . PRO A 1 95 ? 5.556 -8.106 5.915 1.00 87.44 95 PRO A CA 1
ATOM 759 C C . PRO A 1 95 ? 5.313 -7.098 7.050 1.00 87.44 95 PRO A C 1
ATOM 761 O O . PRO A 1 95 ? 4.694 -7.436 8.056 1.00 87.44 95 PRO A O 1
ATOM 764 N N . GLY A 1 96 ? 5.832 -5.872 6.917 1.00 85.38 96 GLY A N 1
ATOM 765 C CA . GLY A 1 96 ? 5.655 -4.774 7.875 1.00 85.38 96 GLY A CA 1
ATOM 766 C C . GLY A 1 96 ? 4.644 -3.706 7.447 1.00 85.38 96 GLY A C 1
ATOM 767 O O . GLY A 1 96 ? 4.468 -2.728 8.171 1.00 85.38 96 GLY A O 1
ATOM 768 N N . THR A 1 97 ? 4.005 -3.845 6.279 1.00 88.88 97 THR A N 1
ATOM 769 C CA . THR A 1 97 ? 2.997 -2.883 5.812 1.00 88.88 97 THR A CA 1
ATOM 770 C C . THR A 1 97 ? 1.822 -2.874 6.780 1.00 88.88 97 THR A C 1
ATOM 772 O O . THR A 1 97 ? 1.265 -3.931 7.061 1.00 88.88 97 THR A O 1
ATOM 775 N N . ARG A 1 98 ? 1.440 -1.687 7.261 1.00 87.75 98 ARG A N 1
ATOM 776 C CA . ARG A 1 98 ? 0.277 -1.486 8.129 1.00 87.75 98 ARG A CA 1
ATOM 777 C C . ARG A 1 98 ? -0.681 -0.497 7.494 1.00 87.75 98 ARG A C 1
ATOM 779 O O . ARG A 1 98 ? -0.264 0.615 7.161 1.00 87.75 98 ARG A O 1
ATOM 786 N N . PHE A 1 99 ? -1.949 -0.868 7.370 1.00 87.94 99 PHE A N 1
ATOM 787 C CA . PHE A 1 99 ? -2.972 0.075 6.950 1.00 87.94 99 PHE A CA 1
ATOM 788 C C . PHE A 1 99 ? -3.442 0.880 8.160 1.00 87.94 99 PHE A C 1
ATOM 790 O O . PHE A 1 99 ? -4.002 0.351 9.120 1.00 87.94 99 PHE A O 1
ATOM 797 N N . ARG A 1 100 ? -3.177 2.186 8.143 1.00 88.00 100 ARG A N 1
ATOM 798 C CA . ARG A 1 100 ? -3.569 3.099 9.220 1.00 88.00 100 ARG A CA 1
ATOM 799 C C . ARG A 1 100 ? -4.780 3.906 8.778 1.00 88.00 100 ARG A C 1
ATOM 801 O O . ARG A 1 100 ? -4.840 4.340 7.634 1.00 88.00 100 ARG A O 1
ATOM 808 N N . GLY A 1 101 ? -5.714 4.131 9.698 1.00 88.81 101 GLY A N 1
ATOM 809 C CA . GLY A 1 101 ? -6.884 4.965 9.430 1.00 88.81 101 GLY A CA 1
ATOM 810 C C . GLY A 1 101 ? -8.086 4.233 8.840 1.00 88.81 101 GLY A C 1
ATOM 811 O O . GLY A 1 101 ? -8.947 4.895 8.277 1.00 88.81 101 GLY A O 1
ATOM 812 N N . ILE A 1 102 ? -8.195 2.906 8.987 1.00 94.12 102 ILE A N 1
ATOM 813 C CA . ILE A 1 102 ? -9.374 2.165 8.504 1.00 94.12 102 ILE A CA 1
ATOM 814 C C . ILE A 1 102 ? -10.682 2.705 9.096 1.00 94.12 102 ILE A C 1
ATOM 816 O O . ILE A 1 102 ? -11.633 2.900 8.347 1.00 94.12 102 ILE A O 1
ATOM 820 N N . SER A 1 103 ? -10.709 3.049 10.390 1.00 95.31 103 SER A N 1
ATOM 821 C CA . SER A 1 103 ? -11.888 3.667 11.015 1.00 95.31 103 SER A CA 1
ATOM 822 C C . SER A 1 103 ? -12.178 5.068 10.482 1.00 95.31 103 SER A C 1
ATOM 824 O O . SER A 1 103 ? -13.335 5.437 10.321 1.00 95.31 103 SER A O 1
ATOM 826 N N . PHE A 1 104 ? -11.139 5.851 10.182 1.00 94.94 104 PHE A N 1
ATOM 827 C CA . PHE A 1 104 ? -11.310 7.174 9.590 1.00 94.94 104 PHE A CA 1
ATOM 828 C C . PHE A 1 104 ? -11.895 7.070 8.182 1.00 94.94 104 PHE A C 1
ATOM 830 O O . PHE A 1 104 ? -12.861 7.758 7.880 1.00 94.94 104 PHE A O 1
ATOM 837 N N . ASN A 1 105 ? -11.368 6.173 7.347 1.00 94.12 105 ASN A N 1
ATOM 838 C CA . ASN A 1 105 ? -11.893 5.940 6.004 1.00 94.12 105 ASN A CA 1
ATOM 839 C C . ASN A 1 105 ? -13.338 5.430 6.041 1.00 94.12 105 ASN A C 1
ATOM 841 O O . ASN A 1 105 ? -14.162 5.920 5.277 1.00 94.12 105 ASN A O 1
ATOM 845 N N . ALA A 1 106 ? -13.649 4.506 6.953 1.00 95.50 106 ALA A N 1
ATOM 846 C CA . ALA A 1 106 ? -15.004 4.006 7.169 1.00 95.50 106 ALA A CA 1
ATOM 847 C C . ALA A 1 106 ? -15.992 5.128 7.521 1.00 95.50 106 ALA A C 1
ATOM 849 O O . ALA A 1 106 ? -17.076 5.194 6.961 1.00 95.50 106 ALA A O 1
ATOM 850 N N . GLU A 1 107 ? -15.604 6.076 8.373 1.00 95.12 107 GLU A N 1
ATOM 851 C CA . GLU A 1 107 ? -16.478 7.206 8.707 1.00 95.12 107 GLU A CA 1
ATOM 852 C C . GLU A 1 107 ? -16.660 8.222 7.568 1.00 95.12 107 GLU A C 1
ATOM 854 O O . GLU A 1 107 ? -17.625 8.983 7.587 1.00 95.12 107 GLU A O 1
ATOM 859 N N . GLN A 1 108 ? -15.738 8.280 6.600 1.00 93.81 108 GLN A N 1
ATOM 860 C CA . GLN A 1 108 ? -15.833 9.195 5.454 1.00 93.81 108 GLN A CA 1
ATOM 861 C C . GLN A 1 108 ? -16.539 8.572 4.240 1.00 93.81 108 GLN A C 1
ATOM 863 O O . GLN A 1 108 ? -17.057 9.308 3.399 1.00 93.81 108 GLN A O 1
ATOM 868 N N . ASP A 1 109 ? -16.548 7.243 4.129 1.00 96.62 109 ASP A N 1
ATOM 869 C CA . ASP A 1 109 ? -17.114 6.507 3.000 1.00 96.62 109 ASP A CA 1
ATOM 870 C C . ASP A 1 109 ? -17.924 5.300 3.492 1.00 96.62 109 ASP A C 1
ATOM 872 O O . ASP A 1 109 ? -17.383 4.250 3.845 1.00 96.62 109 ASP A O 1
ATOM 876 N N . GLU A 1 110 ? -19.250 5.441 3.455 1.00 96.38 110 GLU A N 1
ATOM 877 C CA . GLU A 1 110 ? -20.188 4.401 3.885 1.00 96.38 110 GLU A CA 1
ATOM 878 C C . GLU A 1 110 ? -20.067 3.112 3.053 1.00 96.38 110 GLU A C 1
ATOM 880 O O . GLU A 1 110 ? -20.247 2.016 3.582 1.00 96.38 110 GLU A O 1
ATOM 885 N N . ASN A 1 111 ? -19.715 3.197 1.761 1.00 95.62 111 ASN A N 1
ATOM 886 C CA . ASN A 1 111 ? -19.531 1.994 0.942 1.00 95.62 111 ASN A CA 1
ATOM 887 C C . ASN A 1 111 ? -18.284 1.225 1.386 1.00 95.62 111 ASN A C 1
ATOM 889 O O . ASN A 1 111 ? -18.307 -0.007 1.465 1.00 95.62 111 ASN A O 1
ATOM 893 N N . PHE A 1 112 ? -17.204 1.947 1.693 1.00 96.19 112 PHE A N 1
ATOM 894 C CA . PHE A 1 112 ? -15.998 1.363 2.271 1.00 96.19 112 PHE A CA 1
ATOM 895 C C . PHE A 1 112 ? -16.279 0.765 3.657 1.00 96.19 112 PHE A C 1
ATOM 897 O O . PHE A 1 112 ? -15.796 -0.330 3.961 1.00 96.19 112 PHE A O 1
ATOM 904 N N . HIS A 1 113 ? -17.084 1.439 4.487 1.00 97.62 113 HIS A N 1
ATOM 905 C CA . HIS A 1 113 ? -17.471 0.946 5.812 1.00 97.62 113 HIS A CA 1
ATOM 906 C C . HIS A 1 113 ? -18.257 -0.360 5.730 1.00 97.62 113 HIS A C 1
ATOM 908 O O . HIS A 1 113 ? -17.893 -1.350 6.367 1.00 97.62 113 HIS A O 1
ATOM 914 N N . GLU A 1 114 ? -19.295 -0.397 4.902 1.00 96.81 114 GLU A N 1
ATOM 915 C CA . GLU A 1 114 ? -20.134 -1.579 4.722 1.00 96.81 114 GLU A CA 1
ATOM 916 C C . GLU A 1 114 ? -19.331 -2.756 4.148 1.00 96.81 114 GLU A C 1
ATOM 918 O O . GLU A 1 114 ? -19.446 -3.886 4.627 1.00 96.81 114 GLU A O 1
ATOM 923 N N . ALA A 1 115 ? -18.455 -2.504 3.170 1.00 95.88 115 ALA A N 1
ATOM 924 C CA . ALA A 1 115 ? -17.561 -3.531 2.639 1.00 95.88 115 ALA A CA 1
ATOM 925 C C . ALA A 1 115 ? -16.583 -4.049 3.709 1.00 95.88 115 ALA A C 1
ATOM 927 O O . ALA A 1 115 ? -16.368 -5.258 3.815 1.00 95.88 115 ALA A O 1
ATOM 928 N N . THR A 1 116 ? -16.052 -3.157 4.550 1.00 96.94 116 THR A N 1
ATOM 929 C CA . THR A 1 116 ? -15.198 -3.516 5.693 1.00 96.94 116 THR A CA 1
ATOM 930 C C . THR A 1 116 ? -15.942 -4.425 6.671 1.00 96.94 116 THR A C 1
ATOM 932 O O . THR A 1 116 ? -15.428 -5.491 7.009 1.00 96.94 116 THR A O 1
ATOM 935 N N . ARG A 1 117 ? -17.170 -4.075 7.079 1.00 96.81 117 ARG A N 1
ATOM 936 C CA . ARG A 1 117 ? -17.989 -4.899 7.990 1.00 96.81 117 ARG A CA 1
ATOM 937 C C . ARG A 1 117 ? -18.299 -6.278 7.411 1.00 96.81 117 ARG A C 1
ATOM 939 O O . ARG A 1 117 ? -18.176 -7.276 8.118 1.00 96.81 117 ARG A O 1
ATOM 946 N N . ARG A 1 118 ? -18.645 -6.357 6.123 1.00 95.25 118 ARG A N 1
ATOM 947 C CA . ARG A 1 118 ? -18.895 -7.641 5.442 1.00 95.25 118 ARG A CA 1
ATOM 948 C C . ARG A 1 118 ? -17.661 -8.533 5.429 1.00 95.25 118 ARG A C 1
ATOM 950 O O . ARG A 1 118 ? -17.768 -9.721 5.719 1.00 95.25 118 ARG A O 1
ATOM 957 N N . LEU A 1 119 ? -16.493 -7.966 5.129 1.00 95.19 119 LEU A N 1
ATOM 958 C CA . LEU A 1 119 ? -15.238 -8.715 5.144 1.00 95.19 119 LEU A CA 1
ATOM 959 C C . LEU A 1 119 ? -14.890 -9.180 6.563 1.00 95.19 119 LEU A C 1
ATOM 961 O O . LEU A 1 119 ? -14.582 -10.354 6.752 1.00 95.19 119 LEU A O 1
ATOM 965 N N . LEU A 1 120 ? -15.016 -8.317 7.575 1.00 95.50 120 LEU A N 1
ATOM 966 C CA . LEU A 1 120 ? -14.815 -8.696 8.980 1.00 95.50 120 LEU A CA 1
ATOM 967 C C . LEU A 1 120 ? -15.695 -9.893 9.383 1.00 95.50 120 LEU A C 1
ATOM 969 O O . LEU A 1 120 ? -15.193 -10.880 9.929 1.00 95.50 120 LEU A O 1
ATOM 973 N N . GLN A 1 121 ? -16.979 -9.860 9.015 1.00 93.31 121 GLN A N 1
ATOM 974 C CA . GLN A 1 121 ? -17.913 -10.968 9.236 1.00 93.31 121 GLN A CA 1
ATOM 975 C C . GLN A 1 121 ? -17.510 -12.244 8.481 1.00 93.31 121 GLN A C 1
ATOM 977 O O . GLN A 1 121 ? -17.545 -13.329 9.057 1.00 93.31 121 GLN A O 1
ATOM 982 N N . TYR A 1 122 ? -17.083 -12.134 7.219 1.00 93.25 122 TYR A N 1
ATOM 983 C CA . TYR A 1 122 ? -16.626 -13.273 6.411 1.00 93.25 122 TYR A CA 1
ATOM 984 C C . TYR A 1 122 ? -15.422 -13.993 7.046 1.00 93.25 122 TYR A C 1
ATOM 986 O O . TYR A 1 122 ? -15.377 -15.230 7.164 1.00 93.25 122 TYR A O 1
ATOM 994 N N . PHE A 1 123 ? -14.432 -13.225 7.504 1.00 92.06 123 PHE A N 1
ATOM 995 C CA . PHE A 1 123 ? -13.257 -13.793 8.160 1.00 92.06 123 PHE A CA 1
ATOM 996 C C . PHE A 1 123 ? -13.588 -14.368 9.538 1.00 92.06 123 PHE A C 1
ATOM 998 O O . PHE A 1 123 ? -13.002 -15.393 9.906 1.00 92.06 123 PHE A O 1
ATOM 1005 N N . ASN A 1 124 ? -14.605 -13.821 10.209 1.00 90.44 124 ASN A N 1
ATOM 1006 C CA . ASN A 1 124 ? -15.168 -14.308 11.467 1.00 90.44 124 ASN A CA 1
ATOM 1007 C C . ASN A 1 124 ? -14.127 -14.369 12.596 1.00 90.44 124 ASN A C 1
ATOM 1009 O O . ASN A 1 124 ? -13.945 -15.401 13.242 1.00 90.44 124 ASN A O 1
ATOM 1013 N N . THR A 1 125 ? -13.412 -13.263 12.808 1.00 89.88 125 THR A N 1
ATOM 1014 C CA . THR A 1 125 ? -12.442 -13.110 13.907 1.00 89.88 125 THR A CA 1
ATOM 1015 C C . THR A 1 125 ? -13.089 -12.671 15.227 1.00 89.88 125 THR A C 1
ATOM 1017 O O . THR A 1 125 ? -12.387 -12.532 16.220 1.00 89.88 125 THR A O 1
ATOM 1020 N N . GLY A 1 126 ? -14.408 -12.435 15.241 1.00 90.69 126 GLY A N 1
ATOM 1021 C CA . GLY A 1 126 ? -15.152 -11.834 16.360 1.00 90.69 126 GLY A CA 1
ATOM 1022 C C . GLY A 1 126 ? -15.340 -10.319 16.221 1.00 90.69 126 GLY A C 1
ATOM 1023 O O . GLY A 1 126 ? -16.350 -9.777 16.672 1.00 90.69 126 GLY A O 1
ATOM 1024 N N . ILE A 1 127 ? -14.436 -9.653 15.497 1.00 95.31 127 ILE A N 1
ATOM 1025 C CA . ILE A 1 127 ? -14.555 -8.232 15.167 1.00 95.31 127 ILE A CA 1
ATOM 1026 C C . ILE A 1 127 ? -15.718 -8.048 14.186 1.00 95.31 127 ILE A C 1
ATOM 1028 O O . ILE A 1 127 ? -15.732 -8.643 13.110 1.00 95.31 127 ILE A O 1
ATOM 1032 N N . ILE A 1 128 ? -16.670 -7.190 14.538 1.00 96.25 128 ILE A N 1
ATOM 1033 C CA . ILE A 1 128 ? -17.802 -6.803 13.689 1.00 96.25 128 ILE A CA 1
ATOM 1034 C C . ILE A 1 128 ? -17.639 -5.412 13.074 1.00 96.25 128 ILE A C 1
ATOM 1036 O O . ILE A 1 128 ? -18.275 -5.116 12.064 1.00 96.25 128 ILE A O 1
ATOM 1040 N N . ASP A 1 129 ? -16.818 -4.551 13.680 1.00 97.44 129 ASP A N 1
ATOM 1041 C CA . ASP A 1 129 ? -16.577 -3.189 13.209 1.00 97.44 129 ASP A CA 1
ATOM 1042 C C . ASP A 1 129 ? -15.263 -2.617 13.767 1.00 97.44 129 ASP A C 1
ATOM 1044 O O . ASP A 1 129 ? -14.780 -3.055 14.812 1.00 97.44 129 ASP A O 1
ATOM 1048 N N . ILE A 1 130 ? -14.715 -1.595 13.108 1.00 96.38 130 ILE A N 1
ATOM 1049 C CA . ILE A 1 130 ? -13.569 -0.807 13.575 1.00 96.38 130 ILE A CA 1
ATOM 1050 C C . ILE A 1 130 ? -13.973 0.669 13.579 1.00 96.38 130 ILE A C 1
ATOM 1052 O O . ILE A 1 130 ? -14.238 1.252 12.530 1.00 96.38 130 ILE A O 1
ATOM 1056 N N . ARG A 1 131 ? -14.010 1.295 14.759 1.00 97.19 131 ARG A N 1
ATOM 1057 C CA . ARG A 1 131 ? -14.560 2.652 14.942 1.00 97.19 131 ARG A CA 1
ATOM 1058 C C . ARG A 1 131 ? -13.621 3.566 15.719 1.00 97.19 131 ARG A C 1
ATOM 1060 O O . ARG A 1 131 ? -12.705 3.101 16.403 1.00 97.19 131 ARG A O 1
ATOM 1067 N N . ARG A 1 132 ? -13.836 4.880 15.603 1.00 96.38 132 ARG A N 1
ATOM 1068 C CA . ARG A 1 132 ? -13.150 5.886 16.420 1.00 96.38 132 ARG A CA 1
ATOM 1069 C C . ARG A 1 132 ? -13.958 6.163 17.688 1.00 96.38 132 ARG A C 1
ATOM 1071 O O . ARG A 1 132 ? -15.145 6.463 17.629 1.00 96.38 132 ARG A O 1
ATOM 1078 N N . PHE A 1 133 ? -13.303 6.095 18.842 1.00 95.69 133 PHE A N 1
ATOM 1079 C CA . PHE A 1 133 ? -13.900 6.425 20.138 1.00 95.69 133 PHE A CA 1
ATOM 1080 C C . PHE A 1 133 ? -13.208 7.648 20.738 1.00 95.69 133 PHE A C 1
ATOM 1082 O O . PHE A 1 133 ? -11.978 7.721 20.684 1.00 95.69 133 PHE A O 1
ATOM 1089 N N . PRO A 1 134 ? -13.958 8.617 21.294 1.00 94.56 134 PRO A N 1
ATOM 1090 C CA . PRO A 1 134 ? -13.366 9.815 21.871 1.00 94.56 134 PRO A CA 1
ATOM 1091 C C . PRO A 1 134 ? -12.500 9.451 23.077 1.00 94.56 134 PRO A C 1
ATOM 1093 O O . PRO A 1 134 ? -12.897 8.657 23.932 1.00 94.56 134 PRO A O 1
ATOM 1096 N N . VAL A 1 135 ? -11.325 10.062 23.143 1.00 92.31 135 VAL A N 1
ATOM 1097 C CA . VAL A 1 135 ? -10.408 9.962 24.279 1.00 92.31 135 VAL A CA 1
ATOM 1098 C C . VAL A 1 135 ? -10.724 11.106 25.239 1.00 92.31 135 VAL A C 1
ATOM 1100 O O . VAL A 1 135 ? -10.947 12.237 24.798 1.00 92.31 135 VAL A O 1
ATOM 1103 N N . ARG A 1 136 ? -10.789 10.837 26.548 1.00 83.88 136 ARG A N 1
ATOM 1104 C CA . ARG A 1 136 ? -11.260 11.851 27.512 1.00 83.88 136 ARG A CA 1
ATOM 1105 C C . ARG A 1 136 ? -10.196 12.892 27.822 1.00 83.88 136 ARG A C 1
ATOM 1107 O O . ARG A 1 136 ? -10.538 14.036 28.115 1.00 83.88 136 ARG A O 1
ATOM 1114 N N . SER A 1 137 ? -8.924 12.509 27.768 1.00 78.62 137 SER A N 1
ATOM 1115 C CA . SER A 1 137 ? -7.810 13.418 28.018 1.00 78.62 137 SER A CA 1
ATOM 1116 C C . SER A 1 137 ? -6.566 13.034 27.215 1.00 78.62 137 SER A C 1
ATOM 1118 O O . SER A 1 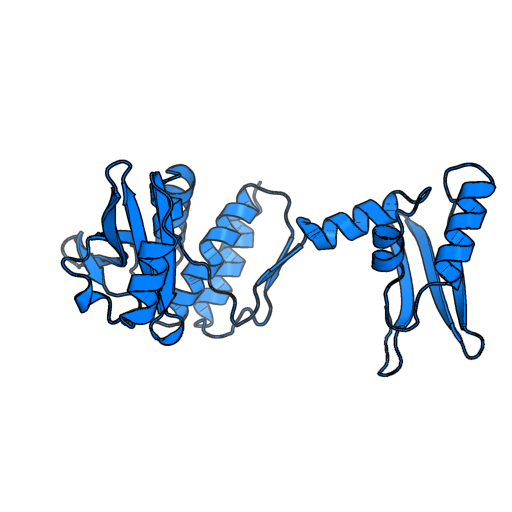137 ? -6.414 11.896 26.776 1.00 78.62 137 SER A O 1
ATOM 1120 N N . LYS A 1 138 ? -5.653 13.987 26.999 1.00 78.06 138 LYS A N 1
ATOM 1121 C CA . LYS A 1 138 ? -4.409 13.727 26.253 1.00 78.06 138 LYS A CA 1
ATOM 1122 C C . LYS A 1 138 ? -3.512 12.703 26.961 1.00 78.06 138 LYS A C 1
ATOM 1124 O O . LYS A 1 138 ? -2.758 11.998 26.300 1.00 78.06 138 LYS A O 1
ATOM 1129 N N . GLU A 1 139 ? -3.622 12.597 28.283 1.00 80.31 139 GLU A N 1
ATOM 1130 C CA . GLU A 1 139 ? -2.856 11.666 29.113 1.00 80.31 139 GLU A CA 1
ATOM 1131 C C . GLU A 1 139 ? -3.230 10.206 28.821 1.00 80.31 139 GLU A C 1
ATOM 1133 O O . GLU A 1 139 ? -2.360 9.344 28.854 1.00 80.31 139 GLU A O 1
ATOM 1138 N N . GLU A 1 140 ? -4.481 9.929 28.436 1.00 81.81 140 GLU A N 1
ATOM 1139 C CA . GLU A 1 140 ? -4.927 8.585 28.031 1.00 81.81 140 GLU A CA 1
ATOM 1140 C C . GLU A 1 140 ? -4.275 8.106 26.722 1.00 81.81 140 GLU A C 1
ATOM 1142 O O . GLU A 1 140 ? -4.332 6.921 26.402 1.00 81.81 140 GLU A O 1
ATOM 1147 N N . THR A 1 141 ? -3.645 9.003 25.952 1.00 84.06 141 THR A N 1
ATOM 1148 C CA . THR A 1 141 ? -2.954 8.615 24.713 1.00 84.06 141 THR A CA 1
ATOM 1149 C C . THR A 1 141 ? -1.591 7.975 24.965 1.00 84.06 141 THR A C 1
ATOM 1151 O O . THR A 1 141 ? -1.055 7.345 24.060 1.00 84.06 141 THR A O 1
ATOM 1154 N N . ASN A 1 142 ? -0.997 8.173 26.152 1.00 84.25 142 ASN A N 1
ATOM 1155 C CA . ASN A 1 142 ? 0.391 7.802 26.464 1.00 84.25 142 ASN A CA 1
ATOM 1156 C C . ASN A 1 142 ? 1.434 8.309 25.438 1.00 84.25 142 ASN A C 1
ATOM 1158 O O . ASN A 1 142 ? 2.575 7.840 25.417 1.00 84.25 142 ASN A O 1
ATOM 1162 N N . LEU A 1 143 ? 1.076 9.279 24.587 1.00 85.94 143 LEU A N 1
ATOM 1163 C CA . LEU A 1 143 ? 1.987 9.864 23.612 1.00 85.94 143 LEU A CA 1
ATOM 1164 C C . LEU A 1 143 ? 2.954 10.830 24.314 1.00 85.94 143 LEU A C 1
ATOM 1166 O O . LEU A 1 143 ? 2.544 11.562 25.216 1.00 85.94 143 LEU A O 1
ATOM 1170 N N . PRO A 1 144 ? 4.229 10.905 23.888 1.00 87.88 144 PRO A N 1
ATOM 1171 C CA . PRO A 1 144 ? 5.171 11.862 24.457 1.00 87.88 144 PRO A CA 1
ATOM 1172 C C . PRO A 1 144 ? 4.675 13.306 24.303 1.00 87.88 144 PRO A C 1
ATOM 1174 O O . PRO A 1 144 ? 4.306 13.707 23.198 1.00 87.88 144 PRO A O 1
ATOM 1177 N N . ASP A 1 145 ? 4.769 14.124 25.358 1.00 86.69 145 ASP A N 1
ATOM 1178 C CA . ASP A 1 145 ? 4.315 15.529 25.334 1.00 86.69 145 ASP A CA 1
ATOM 1179 C C . ASP A 1 145 ? 4.897 16.316 24.152 1.00 86.69 145 ASP A C 1
ATOM 1181 O O . ASP A 1 145 ? 4.186 17.022 23.445 1.00 86.69 145 ASP A O 1
ATOM 1185 N N . ARG A 1 146 ? 6.186 16.109 23.847 1.00 88.31 146 ARG A N 1
ATOM 1186 C CA . ARG A 1 146 ? 6.848 16.750 22.697 1.00 88.31 146 ARG A CA 1
ATOM 1187 C C . ARG A 1 146 ? 6.191 16.416 21.357 1.00 88.31 146 ARG A C 1
ATOM 1189 O O . ARG A 1 146 ? 6.227 17.235 20.442 1.00 88.31 146 ARG A O 1
ATOM 1196 N N . LEU A 1 147 ? 5.661 15.201 21.211 1.00 88.12 147 LEU A N 1
ATOM 1197 C CA . LEU A 1 147 ? 4.958 14.782 20.003 1.00 88.12 147 LEU A CA 1
ATOM 1198 C C . LEU A 1 147 ? 3.581 15.449 19.938 1.00 88.12 147 LEU A C 1
ATOM 1200 O O . LEU A 1 147 ? 3.240 15.992 18.890 1.00 88.12 147 LEU A O 1
ATOM 1204 N N . LEU A 1 148 ? 2.843 15.468 21.051 1.00 86.50 148 LEU A N 1
ATOM 1205 C CA . LEU A 1 148 ? 1.554 16.159 21.161 1.00 86.50 148 LEU A CA 1
ATOM 1206 C C . LEU A 1 148 ? 1.687 17.648 20.822 1.00 86.50 148 LEU A C 1
ATOM 1208 O O . LEU A 1 148 ? 0.967 18.145 19.957 1.00 86.50 148 LEU A O 1
ATOM 1212 N N . ASP A 1 149 ? 2.663 18.334 21.416 1.00 87.62 149 ASP A N 1
ATOM 1213 C CA . ASP A 1 149 ? 2.939 19.748 21.144 1.00 87.62 149 ASP A CA 1
ATOM 1214 C C . ASP A 1 149 ? 3.263 19.981 19.665 1.00 87.62 149 ASP A C 1
ATOM 1216 O O . ASP A 1 149 ? 2.785 20.937 19.048 1.00 87.62 149 ASP A O 1
ATOM 1220 N N . LYS A 1 150 ? 4.041 19.079 19.054 1.00 90.88 150 LYS A N 1
ATOM 1221 C CA . LYS A 1 150 ? 4.353 19.154 17.625 1.00 90.88 150 LYS A CA 1
ATOM 1222 C C . LYS A 1 150 ? 3.091 19.018 16.773 1.00 90.88 150 LYS A C 1
ATOM 1224 O O . LYS A 1 150 ? 2.8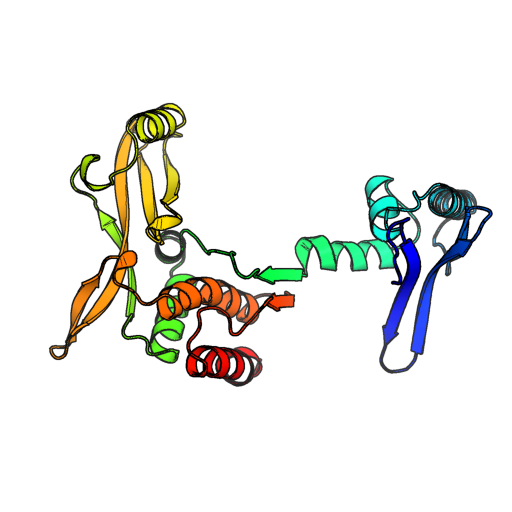86 19.854 15.904 1.00 90.88 150 LYS A O 1
ATOM 1229 N N . ILE A 1 151 ? 2.243 18.025 17.044 1.00 89.50 151 ILE A N 1
ATOM 1230 C CA . ILE A 1 151 ? 0.989 17.789 16.309 1.00 89.50 151 ILE A CA 1
ATOM 1231 C C . ILE A 1 151 ? 0.062 19.003 16.407 1.00 89.50 151 ILE A C 1
ATOM 1233 O O . ILE A 1 151 ? -0.451 19.465 15.389 1.00 89.50 151 ILE A O 1
ATOM 1237 N N . ILE A 1 152 ? -0.109 19.544 17.616 1.00 86.12 152 ILE A N 1
ATOM 1238 C CA . ILE A 1 152 ? -0.962 20.710 17.869 1.00 86.12 152 ILE A CA 1
ATOM 1239 C C . ILE A 1 152 ? -0.393 21.957 17.174 1.00 86.12 152 ILE A C 1
ATOM 1241 O O . ILE A 1 152 ? -1.136 22.693 16.529 1.00 86.12 152 ILE A O 1
ATOM 1245 N N . SER A 1 153 ? 0.922 22.187 17.246 1.00 88.19 153 SER A N 1
ATOM 1246 C CA . SER A 1 153 ? 1.564 23.368 16.642 1.00 88.19 153 SER A CA 1
ATOM 1247 C C . SER A 1 153 ? 1.613 23.334 15.111 1.00 88.19 153 SER A C 1
ATOM 1249 O O . SER A 1 153 ? 1.574 24.388 14.481 1.00 88.19 153 SER A O 1
ATOM 1251 N N . SER A 1 154 ? 1.665 22.145 14.502 1.00 88.31 154 SER A N 1
ATOM 1252 C CA . SER A 1 154 ? 1.595 21.957 13.046 1.00 88.31 154 SER A CA 1
ATOM 1253 C C . SER A 1 154 ? 0.174 21.711 12.530 1.00 88.31 154 SER A C 1
ATOM 1255 O O . SER A 1 154 ? 0.006 21.268 11.393 1.00 88.31 154 SER A O 1
ATOM 1257 N N . SER A 1 155 ? -0.843 21.918 13.367 1.00 87.38 155 SER A N 1
ATOM 1258 C CA . SER A 1 155 ? -2.229 21.638 13.007 1.00 87.38 155 SER A CA 1
ATOM 1259 C C . SER A 1 155 ? -2.748 22.581 11.923 1.00 87.38 155 SER A C 1
ATOM 1261 O O . SER A 1 155 ? -2.322 23.727 11.789 1.00 87.38 155 SER A O 1
ATOM 1263 N N . THR A 1 156 ? -3.681 22.078 11.119 1.00 90.06 156 THR A N 1
ATOM 1264 C CA . THR A 1 156 ? -4.419 22.877 10.138 1.00 90.06 156 THR A CA 1
ATOM 1265 C C . THR A 1 156 ? -5.897 22.821 10.517 1.00 90.06 156 THR A C 1
ATOM 1267 O O . THR A 1 156 ? -6.420 21.710 10.630 1.00 90.06 156 THR A O 1
ATOM 1270 N N . PRO A 1 157 ? -6.576 23.964 10.725 1.00 91.25 157 PRO A N 1
ATOM 1271 C CA . PRO A 1 157 ? -8.010 23.979 11.004 1.00 91.25 157 PRO A CA 1
ATOM 1272 C C . PRO A 1 157 ? -8.809 23.219 9.937 1.00 91.25 157 PRO A C 1
ATOM 1274 O O . PRO A 1 157 ? -8.461 23.242 8.753 1.00 91.25 157 PRO A O 1
ATOM 1277 N N . GLY A 1 158 ? -9.838 22.491 10.370 1.00 90.56 158 GLY A N 1
ATOM 1278 C CA . GLY A 1 158 ? -10.683 21.680 9.490 1.00 90.56 158 GLY A CA 1
ATOM 1279 C C . GLY A 1 158 ? -10.014 20.405 8.958 1.00 90.56 158 GLY A C 1
ATOM 1280 O O . GLY A 1 158 ? -10.552 19.760 8.057 1.00 90.56 158 GLY A O 1
ATOM 1281 N N . ARG A 1 159 ? -8.834 20.026 9.470 1.00 92.06 159 ARG A N 1
ATOM 1282 C CA . ARG A 1 159 ? -8.119 18.801 9.079 1.00 92.06 159 ARG A CA 1
ATOM 1283 C C . ARG A 1 159 ? -7.952 17.852 10.259 1.00 92.06 159 ARG A C 1
ATOM 1285 O O . ARG A 1 159 ? -7.858 18.267 11.410 1.00 92.06 159 ARG A O 1
ATOM 1292 N N . THR A 1 160 ? -7.839 16.568 9.938 1.00 92.62 160 THR A N 1
ATOM 1293 C CA . THR A 1 160 ? -7.503 15.514 10.897 1.00 92.62 160 THR A CA 1
ATOM 1294 C C . THR A 1 160 ? -6.031 15.144 10.766 1.00 92.62 160 THR A C 1
ATOM 1296 O O . THR A 1 160 ? -5.548 14.900 9.658 1.00 92.62 160 THR A O 1
ATOM 1299 N N . ALA A 1 161 ? -5.318 15.066 11.890 1.00 92.81 161 ALA A N 1
ATOM 1300 C CA . ALA A 1 161 ? -3.991 14.458 11.944 1.00 92.81 161 ALA A CA 1
ATOM 1301 C C . ALA A 1 161 ? -4.083 13.021 12.471 1.00 92.81 161 ALA A C 1
ATOM 1303 O O . ALA A 1 161 ? -4.739 12.768 13.480 1.00 92.81 161 ALA A O 1
ATOM 1304 N N . LEU A 1 162 ? -3.398 12.090 11.804 1.00 92.12 162 LEU A N 1
ATOM 1305 C CA . LEU A 1 162 ? -3.298 10.689 12.209 1.00 92.12 162 LEU A CA 1
ATOM 1306 C C . LEU A 1 162 ? -1.951 10.432 12.884 1.00 92.12 162 LEU A C 1
ATOM 1308 O O . LEU A 1 162 ? -0.901 10.794 12.351 1.00 92.12 162 LEU A O 1
ATOM 1312 N N . VAL A 1 163 ? -1.984 9.751 14.026 1.00 91.50 163 VAL A N 1
ATOM 1313 C CA . VAL A 1 163 ? -0.799 9.302 14.760 1.00 91.50 163 VAL A CA 1
ATOM 1314 C C . VAL A 1 163 ? -0.920 7.807 14.986 1.00 91.50 163 VAL A C 1
ATOM 1316 O O . VAL A 1 163 ? -1.815 7.354 15.690 1.00 91.50 163 VAL A O 1
ATOM 1319 N N . ALA A 1 164 ? -0.012 7.037 14.398 1.00 88.62 164 ALA A N 1
ATOM 1320 C CA . ALA A 1 164 ? 0.083 5.606 14.647 1.00 88.62 164 ALA A CA 1
ATOM 1321 C C . ALA A 1 164 ? 1.233 5.328 15.616 1.00 88.62 164 ALA A C 1
ATOM 1323 O O . ALA A 1 164 ? 2.341 5.822 15.401 1.00 88.62 164 ALA A O 1
ATOM 1324 N N . ALA A 1 165 ? 0.977 4.515 16.637 1.00 84.69 165 ALA A N 1
ATOM 1325 C CA . ALA A 1 165 ? 1.983 3.951 17.526 1.00 84.69 165 ALA A CA 1
ATOM 1326 C C . ALA A 1 165 ? 2.249 2.501 17.078 1.00 84.69 165 ALA A C 1
ATOM 1328 O O . ALA A 1 165 ? 1.430 1.617 17.326 1.00 84.69 165 ALA A O 1
ATOM 1329 N N . PRO A 1 166 ? 3.346 2.226 16.344 1.00 75.62 166 PRO A N 1
ATOM 1330 C CA . PRO A 1 166 ? 3.544 0.912 15.737 1.00 75.62 166 PRO A CA 1
ATOM 1331 C C . PRO A 1 166 ? 3.721 -0.217 16.752 1.00 75.62 166 PRO A C 1
ATOM 1333 O O . PRO A 1 166 ? 3.310 -1.332 16.461 1.00 75.62 166 PRO A O 1
ATOM 1336 N N . GLU A 1 167 ? 4.307 0.077 17.914 1.00 77.88 167 GLU A N 1
ATOM 1337 C CA . GLU A 1 167 ? 4.606 -0.915 18.955 1.00 77.88 167 GLU A CA 1
ATOM 1338 C C . GLU A 1 167 ? 3.346 -1.426 19.667 1.00 77.88 167 GLU A C 1
ATOM 1340 O O . GLU A 1 167 ? 3.274 -2.608 19.978 1.00 77.88 167 GLU A O 1
ATOM 1345 N N . SER A 1 168 ? 2.344 -0.563 19.873 1.00 80.38 168 SER A N 1
ATOM 1346 C CA . SER A 1 168 ? 1.069 -0.908 20.520 1.00 80.38 168 SER A CA 1
ATOM 1347 C C . SER A 1 168 ? -0.070 -1.169 19.528 1.00 80.38 168 SER A C 1
ATOM 1349 O O . SER A 1 168 ? -1.199 -1.409 19.928 1.00 80.38 168 SER A O 1
ATOM 1351 N N . ASN A 1 169 ? 0.177 -1.077 18.217 1.00 82.56 169 ASN A N 1
ATOM 1352 C CA . ASN A 1 169 ? -0.858 -1.080 17.171 1.00 82.56 169 ASN A CA 1
ATOM 1353 C C . ASN A 1 169 ? -1.943 0.010 17.313 1.00 82.56 169 ASN A C 1
ATOM 1355 O O . ASN A 1 169 ? -2.903 0.021 16.539 1.00 82.56 169 ASN A O 1
ATOM 1359 N N . GLU A 1 170 ? -1.774 0.973 18.215 1.00 89.31 170 GLU A N 1
ATOM 1360 C CA . GLU A 1 170 ? -2.752 2.029 18.445 1.00 89.31 170 GLU A CA 1
ATOM 1361 C C . GLU A 1 170 ? -2.716 3.087 17.339 1.00 89.31 170 GLU A C 1
ATOM 1363 O O . GLU A 1 170 ? -1.676 3.407 16.750 1.00 89.31 170 GLU A O 1
ATOM 1368 N N . CYS A 1 171 ? -3.883 3.665 17.066 1.00 93.19 171 CYS A N 1
ATOM 1369 C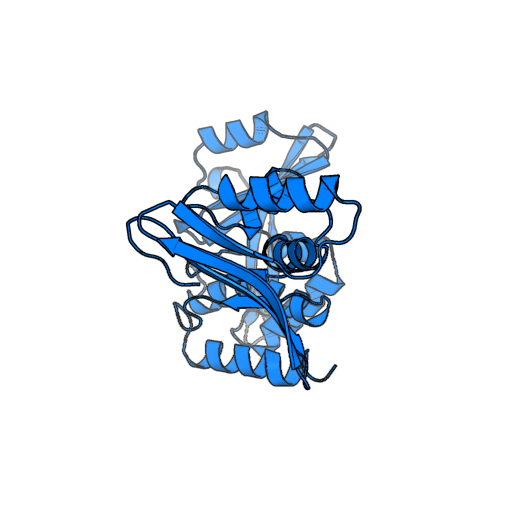 CA . CYS A 1 171 ? -4.039 4.762 16.124 1.00 93.19 171 CYS A CA 1
ATOM 1370 C C . CYS A 1 171 ? -4.908 5.850 16.752 1.00 93.19 171 CYS A C 1
ATOM 1372 O O . CYS A 1 171 ? -6.047 5.590 17.147 1.00 93.19 171 CYS A O 1
ATOM 1374 N N . PHE A 1 172 ? -4.369 7.063 16.812 1.00 94.06 172 PHE A N 1
ATOM 1375 C CA . PHE A 1 172 ? -5.033 8.250 17.327 1.00 94.06 172 PHE A CA 1
ATOM 1376 C C . PHE A 1 172 ? -5.318 9.239 16.198 1.00 94.06 172 PHE A C 1
ATOM 1378 O O . PHE A 1 172 ? -4.532 9.380 15.259 1.00 94.06 172 PHE A O 1
ATOM 1385 N N . PHE A 1 173 ? -6.434 9.948 16.315 1.00 94.56 173 PHE A N 1
ATOM 1386 C CA . PHE A 1 173 ? -6.892 10.948 15.359 1.00 94.56 173 PHE A CA 1
ATOM 1387 C C . PHE A 1 173 ? -7.148 12.247 16.100 1.00 94.56 173 PHE A C 1
ATOM 1389 O O . PHE A 1 173 ? -7.921 12.275 17.054 1.00 94.56 173 PHE A O 1
ATOM 1396 N N . PHE A 1 174 ? -6.495 13.310 15.658 1.00 94.25 174 PHE A N 1
ATOM 1397 C CA . PHE A 1 174 ? -6.665 14.652 16.189 1.00 94.25 174 PHE A CA 1
ATOM 1398 C C . PHE A 1 174 ? -7.498 15.430 15.181 1.00 94.25 174 PHE A C 1
ATOM 1400 O O . PHE A 1 174 ? -6.977 15.860 14.151 1.00 94.25 174 PHE A O 1
ATOM 1407 N N . ASP A 1 175 ? -8.788 15.570 15.464 1.00 94.50 175 ASP A N 1
ATOM 1408 C CA . ASP A 1 175 ? -9.715 16.330 14.632 1.00 94.50 175 ASP A CA 1
ATOM 1409 C C . ASP A 1 175 ? -9.646 17.802 15.054 1.00 94.50 175 ASP A C 1
ATOM 1411 O O . ASP A 1 175 ? -10.140 18.168 16.126 1.00 94.50 175 ASP A O 1
ATOM 1415 N N . PHE A 1 176 ? -9.007 18.640 14.233 1.00 93.69 176 PHE A N 1
ATOM 1416 C CA . PHE A 1 176 ? -8.874 20.075 14.479 1.00 93.69 176 PHE A CA 1
ATOM 1417 C C . PHE A 1 176 ? -10.066 20.829 13.898 1.00 93.69 176 PHE A C 1
ATOM 1419 O O . PHE A 1 176 ? -10.319 20.801 12.692 1.00 93.69 176 PHE A O 1
ATOM 1426 N N . LYS A 1 177 ? -10.797 21.530 14.759 1.00 92.50 177 LYS A N 1
ATOM 1427 C CA . LYS A 1 177 ? -11.965 22.327 14.383 1.00 92.50 177 LYS A CA 1
ATOM 1428 C C . LYS A 1 177 ? -11.545 23.706 13.872 1.00 92.50 177 LYS A C 1
ATOM 1430 O O . LYS A 1 177 ? -10.454 24.193 14.159 1.00 92.50 177 LYS A O 1
ATOM 1435 N N . GLU A 1 178 ? -12.447 24.350 13.134 1.00 92.31 178 GLU A N 1
ATOM 1436 C CA . GLU A 1 178 ? -12.254 25.710 12.598 1.00 92.31 178 GLU A CA 1
ATOM 1437 C C . GLU A 1 178 ? -12.046 26.767 13.696 1.00 92.31 178 GLU A C 1
ATOM 1439 O O . GLU A 1 178 ? -11.383 27.777 13.482 1.00 92.31 178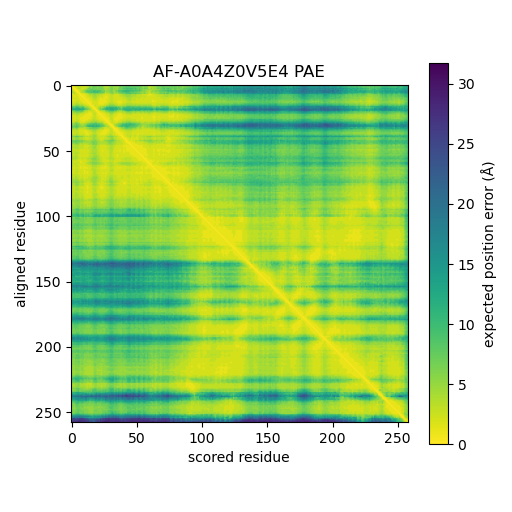 GLU A O 1
ATOM 1444 N N . ASP A 1 179 ? -12.576 26.527 14.898 1.00 89.81 179 ASP A N 1
ATOM 1445 C CA . ASP A 1 179 ? -12.426 27.414 16.058 1.00 89.81 179 ASP A CA 1
ATOM 1446 C C . ASP A 1 179 ? -11.074 27.265 16.788 1.00 89.81 179 ASP A C 1
ATOM 1448 O O . ASP A 1 179 ? -10.845 27.916 17.809 1.00 89.81 179 ASP A O 1
ATOM 1452 N N . GLY A 1 180 ? -10.175 26.416 16.279 1.00 83.75 180 GLY A N 1
ATOM 1453 C CA . GLY A 1 180 ? -8.861 26.147 16.863 1.00 83.75 180 GLY A CA 1
ATOM 1454 C C . GLY A 1 180 ? -8.872 25.147 18.022 1.00 83.75 180 GLY A C 1
ATOM 1455 O O . GLY A 1 180 ? -7.808 24.824 18.553 1.00 83.75 180 GLY A O 1
ATOM 1456 N N . THR A 1 181 ? -10.036 24.624 18.416 1.00 90.56 181 THR A N 1
ATOM 1457 C CA . THR A 1 181 ? -10.118 23.500 19.356 1.00 90.56 181 THR A CA 1
ATOM 1458 C C . THR A 1 181 ? -9.893 22.172 18.635 1.00 90.56 181 THR A C 1
ATOM 1460 O O . THR A 1 181 ? -9.972 22.081 17.410 1.00 90.56 181 THR A O 1
ATOM 1463 N N . TYR A 1 182 ? -9.604 21.111 19.387 1.00 91.38 182 TYR A N 1
ATOM 1464 C CA . TYR A 1 182 ? -9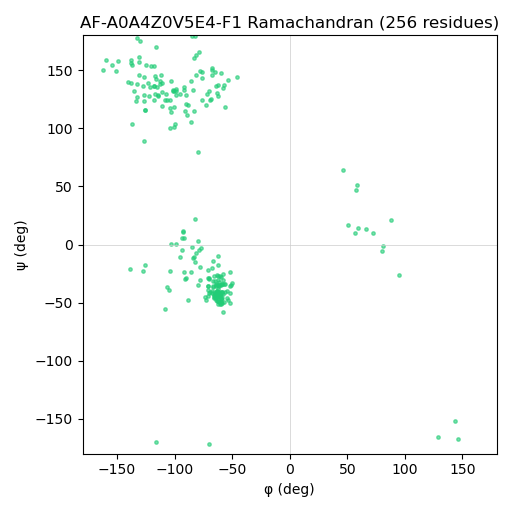.447 19.777 18.817 1.00 91.38 182 TYR A CA 1
ATOM 1465 C C . TYR A 1 182 ? -10.111 18.711 19.678 1.00 91.38 182 TYR A C 1
ATOM 1467 O O . TYR A 1 182 ? -10.383 18.907 20.864 1.00 91.38 182 TYR A O 1
ATOM 1475 N N . THR A 1 183 ? -10.401 17.570 19.066 1.00 93.31 183 THR A N 1
ATOM 1476 C CA . THR A 1 183 ? -10.878 16.369 19.757 1.00 93.31 183 THR A CA 1
ATOM 1477 C C . THR A 1 183 ? -9.994 15.197 19.365 1.00 93.31 183 THR A C 1
ATOM 1479 O O . THR A 1 183 ? -9.623 15.063 18.200 1.00 93.31 183 THR A O 1
ATOM 1482 N N . ILE A 1 184 ? -9.623 14.379 20.349 1.00 94.25 184 ILE A N 1
ATOM 1483 C CA . ILE A 1 184 ? -8.805 13.190 20.127 1.00 94.25 184 ILE A CA 1
ATOM 1484 C C . ILE A 1 184 ? -9.726 11.978 20.080 1.00 94.25 184 ILE A C 1
ATOM 1486 O O . ILE A 1 184 ? -10.554 11.786 20.972 1.00 94.25 184 ILE A O 1
ATOM 1490 N N . TYR A 1 185 ? -9.536 11.138 19.074 1.00 95.50 185 TYR A N 1
ATOM 1491 C CA . TYR A 1 185 ? -10.156 9.828 18.991 1.00 95.50 185 TYR A CA 1
ATOM 1492 C C . TYR A 1 185 ? -9.108 8.727 18.917 1.00 95.50 185 TYR A C 1
ATOM 1494 O O . TYR A 1 185 ? -8.010 8.941 18.407 1.00 95.50 185 TYR A O 1
ATOM 1502 N N . LYS A 1 186 ? -9.474 7.532 19.372 1.00 95.19 186 LYS A N 1
ATOM 1503 C CA . LYS A 1 186 ? -8.677 6.310 19.260 1.00 95.19 186 LYS A CA 1
ATOM 1504 C C . LYS A 1 186 ? -9.429 5.278 18.425 1.00 95.19 186 LYS A C 1
ATOM 1506 O O . LYS A 1 186 ? -10.635 5.111 18.606 1.00 95.19 186 LYS A O 1
ATOM 1511 N N . GLN A 1 187 ? -8.736 4.600 17.513 1.00 95.69 187 GLN A N 1
ATOM 1512 C CA . GLN A 1 187 ? -9.287 3.437 16.813 1.00 95.69 187 GLN A CA 1
ATOM 1513 C C . GLN A 1 187 ? -9.425 2.270 17.786 1.00 95.69 187 GLN A C 1
ATOM 1515 O O . GLN A 1 187 ? -8.461 1.952 18.481 1.00 95.69 187 GLN A O 1
ATOM 1520 N N . LYS A 1 188 ? -10.589 1.622 17.796 1.00 96.19 188 LYS A N 1
ATOM 1521 C CA . LYS A 1 188 ? -10.847 0.422 18.595 1.00 96.19 188 LYS A CA 1
ATOM 1522 C C . LYS A 1 188 ? -11.605 -0.622 17.787 1.00 96.19 188 LYS A C 1
ATOM 1524 O O . LYS A 1 188 ? -12.330 -0.271 16.847 1.00 96.19 188 LYS A O 1
ATOM 1529 N N . ALA A 1 189 ? -11.440 -1.881 18.175 1.00 96.75 189 ALA A N 1
ATOM 1530 C CA . ALA A 1 189 ? -12.192 -2.993 17.622 1.00 96.75 189 ALA A CA 1
ATOM 1531 C C . ALA A 1 189 ? -13.522 -3.142 18.358 1.00 96.75 189 ALA A C 1
ATOM 1533 O O . ALA A 1 189 ? -13.607 -2.960 19.572 1.00 96.75 189 ALA A O 1
ATOM 1534 N N . VAL A 1 190 ? -14.576 -3.454 17.616 1.00 97.88 190 VAL A N 1
ATOM 1535 C CA . VAL A 1 190 ? -15.902 -3.700 18.177 1.00 97.88 190 VAL A CA 1
ATOM 1536 C C . VAL A 1 190 ? -16.285 -5.136 17.890 1.00 97.88 190 VAL A C 1
ATOM 1538 O O . VAL A 1 190 ? -16.215 -5.584 16.749 1.00 97.88 190 VAL A O 1
ATOM 1541 N N . HIS A 1 191 ? -16.703 -5.833 18.935 1.00 96.75 191 HIS A N 1
ATOM 1542 C CA . HIS A 1 191 ? -17.155 -7.217 18.943 1.00 96.75 191 HIS A CA 1
ATOM 1543 C C . HIS A 1 191 ? -18.620 -7.286 19.354 1.00 96.75 191 HIS A C 1
ATOM 1545 O O . HIS A 1 191 ? -19.185 -6.302 19.839 1.00 96.75 191 HIS A O 1
ATOM 1551 N N . ARG A 1 192 ? -19.219 -8.469 19.210 1.00 91.19 192 ARG A N 1
ATOM 1552 C CA . ARG A 1 192 ? -20.485 -8.806 19.869 1.00 91.19 192 ARG A CA 1
ATOM 1553 C C . ARG A 1 192 ? -20.273 -9.881 20.915 1.00 91.19 192 ARG A C 1
ATOM 1555 O O . ARG A 1 192 ? -19.545 -10.841 20.673 1.00 91.19 192 ARG A O 1
ATOM 1562 N N . ASN A 1 193 ? -20.917 -9.713 22.062 1.00 90.06 193 ASN A N 1
ATOM 1563 C CA . ASN A 1 193 ? -20.980 -10.756 23.079 1.00 90.06 193 ASN A CA 1
ATOM 1564 C C . ASN A 1 193 ? -22.128 -11.747 22.797 1.00 90.06 193 ASN A C 1
ATOM 1566 O O . ASN A 1 193 ? -22.903 -11.579 21.856 1.00 90.06 193 ASN A O 1
ATOM 1570 N N . ASP A 1 194 ? -22.273 -12.760 23.654 1.00 89.56 194 ASP A N 1
ATOM 1571 C CA . ASP A 1 194 ? -23.331 -13.778 23.545 1.00 89.56 194 ASP A CA 1
ATOM 1572 C C . ASP A 1 194 ? -24.762 -13.215 23.673 1.00 89.56 194 ASP A C 1
ATOM 1574 O O . ASP A 1 194 ? -25.727 -13.882 23.300 1.00 89.56 194 ASP A O 1
ATOM 1578 N N . ALA A 1 195 ? -24.912 -12.002 24.212 1.00 91.31 195 ALA A N 1
ATOM 1579 C CA . ALA A 1 195 ? -26.185 -11.294 24.332 1.00 91.31 195 ALA A CA 1
ATOM 1580 C C . ALA A 1 195 ? -26.478 -10.375 23.128 1.00 91.31 195 ALA A C 1
ATOM 1582 O O . ALA A 1 195 ? -27.483 -9.669 23.142 1.00 91.31 195 ALA A O 1
ATOM 1583 N N . ASP A 1 196 ? -25.636 -10.412 22.088 1.00 87.81 196 ASP A N 1
ATOM 1584 C CA . ASP A 1 196 ? -25.674 -9.543 20.902 1.00 87.81 196 ASP A CA 1
ATOM 1585 C C . ASP A 1 196 ? -25.375 -8.056 21.192 1.00 87.81 196 ASP A C 1
ATOM 1587 O O . ASP A 1 196 ? -25.558 -7.203 20.322 1.00 87.81 196 ASP A O 1
ATOM 1591 N N . ASP A 1 197 ? -24.858 -7.736 22.383 1.00 93.94 197 ASP A N 1
ATOM 1592 C CA . ASP A 1 197 ? -24.424 -6.383 22.729 1.00 93.94 197 ASP A CA 1
ATOM 1593 C C . ASP A 1 197 ? -23.021 -6.096 22.184 1.00 93.94 197 ASP A C 1
ATOM 1595 O O . ASP A 1 197 ? -22.137 -6.962 22.163 1.00 93.94 197 ASP A O 1
ATOM 1599 N N . GLU A 1 198 ? -22.792 -4.840 21.800 1.00 95.75 198 GLU A N 1
ATOM 1600 C CA . GLU A 1 198 ? -21.477 -4.379 21.366 1.00 95.75 198 GLU A CA 1
ATOM 1601 C C . GLU A 1 198 ? -20.504 -4.272 22.545 1.00 95.75 198 GLU A C 1
ATOM 1603 O O . GLU A 1 198 ? -20.774 -3.606 23.548 1.00 95.75 198 GLU A O 1
ATOM 1608 N N . VAL A 1 199 ? -19.328 -4.876 22.386 1.00 96.38 199 VAL A N 1
ATOM 1609 C CA . VAL A 1 199 ? -18.208 -4.764 23.326 1.00 96.38 199 VAL A CA 1
ATOM 1610 C C . VAL A 1 199 ? -17.006 -4.199 22.586 1.00 96.38 199 VAL A C 1
ATOM 1612 O O . VAL A 1 199 ? -16.718 -4.590 21.458 1.00 96.38 199 VAL A O 1
ATOM 1615 N N . VAL A 1 200 ? -16.318 -3.245 23.208 1.00 96.88 200 VAL A N 1
ATOM 1616 C CA . VAL A 1 200 ? -15.210 -2.513 22.589 1.00 96.88 200 VAL A CA 1
ATOM 1617 C C . VAL A 1 200 ? -13.894 -2.977 23.197 1.00 96.88 200 VAL A C 1
ATOM 1619 O O . VAL A 1 200 ? -13.759 -2.964 24.419 1.00 96.88 200 VAL A O 1
ATOM 1622 N N . PHE A 1 201 ? -12.944 -3.324 22.336 1.00 95.62 201 PHE A N 1
ATOM 1623 C CA . PHE A 1 201 ? -11.600 -3.769 22.686 1.00 95.62 201 PHE A CA 1
ATOM 1624 C C . PHE A 1 201 ? -10.554 -2.796 22.144 1.00 95.62 201 PHE A C 1
ATOM 1626 O O . PHE A 1 201 ? -10.719 -2.193 21.073 1.00 95.62 201 PHE A O 1
ATOM 1633 N N . GLU A 1 202 ? -9.477 -2.619 22.893 1.00 93.94 202 GLU A N 1
ATOM 1634 C CA . GLU A 1 202 ? -8.290 -1.921 22.421 1.00 93.94 202 GLU A CA 1
ATOM 1635 C C . GLU A 1 202 ? -7.601 -2.731 21.312 1.00 93.94 202 GLU A C 1
ATOM 1637 O O . GLU A 1 202 ? -7.698 -3.954 21.240 1.00 93.94 202 GLU A O 1
ATOM 1642 N N . MET A 1 203 ? -6.894 -2.049 20.406 1.00 93.06 203 MET A N 1
ATOM 1643 C CA . MET A 1 203 ? -6.234 -2.736 19.288 1.00 93.06 203 MET A CA 1
ATOM 1644 C C . MET A 1 203 ? -5.069 -3.638 19.737 1.00 93.06 203 MET A C 1
ATOM 1646 O O . MET A 1 203 ? -4.669 -4.514 18.980 1.00 93.06 203 MET A O 1
ATOM 1650 N N . ASP A 1 204 ? -4.499 -3.428 20.922 1.00 91.50 204 ASP A N 1
ATOM 1651 C CA . ASP A 1 204 ? -3.445 -4.274 21.499 1.00 91.50 204 ASP A CA 1
ATOM 1652 C C . ASP A 1 204 ? -3.989 -5.526 22.209 1.00 91.50 204 ASP A C 1
ATOM 1654 O O . ASP A 1 204 ? -3.219 -6.438 22.510 1.00 91.50 204 ASP A O 1
ATOM 1658 N N . GLU A 1 205 ? -5.303 -5.606 22.431 1.00 93.00 205 GLU A N 1
ATOM 1659 C CA . GLU A 1 205 ? -5.987 -6.809 22.921 1.00 93.00 205 GLU A CA 1
ATOM 1660 C C . GLU A 1 205 ? -6.288 -7.806 21.787 1.00 93.00 205 GLU A C 1
ATOM 1662 O O . GLU A 1 205 ? -6.581 -8.977 22.038 1.00 93.00 205 GLU A O 1
ATOM 1667 N N . GLU A 1 206 ? -6.195 -7.363 20.531 1.00 93.00 206 GLU A N 1
ATOM 1668 C CA . GLU A 1 206 ? -6.417 -8.200 19.357 1.00 93.00 206 GLU A CA 1
ATOM 1669 C C . GLU A 1 206 ? -5.227 -9.098 19.031 1.00 93.00 206 GLU A C 1
ATOM 1671 O O . GLU A 1 206 ? -4.060 -8.746 19.200 1.00 93.00 206 GLU A O 1
ATOM 1676 N N . SER A 1 207 ? -5.525 -10.260 18.448 1.00 90.94 207 SER A N 1
ATOM 1677 C CA . SER A 1 207 ? -4.473 -11.134 17.932 1.00 90.94 207 SER A CA 1
ATOM 1678 C C . SER A 1 207 ? -3.720 -10.482 16.765 1.00 90.94 207 SER A C 1
ATOM 1680 O O . SER A 1 207 ? -4.315 -9.789 15.935 1.00 90.94 207 SER A O 1
ATOM 1682 N N . ASP A 1 208 ? -2.432 -10.803 16.620 1.00 87.88 208 ASP A N 1
ATOM 1683 C CA . ASP A 1 208 ? -1.624 -10.369 15.469 1.00 87.88 208 ASP A CA 1
ATOM 1684 C C . ASP A 1 208 ? -2.287 -10.705 14.123 1.00 87.88 208 ASP A C 1
ATOM 1686 O O . ASP A 1 208 ? -2.217 -9.917 13.180 1.00 87.88 208 ASP A O 1
ATOM 1690 N N . GLY A 1 209 ? -2.975 -11.851 14.040 1.00 89.06 209 GLY A N 1
ATOM 1691 C CA . GLY A 1 209 ? -3.716 -12.265 12.849 1.00 89.06 209 GLY A CA 1
ATOM 1692 C C . GLY A 1 209 ? -4.925 -11.374 12.561 1.00 89.06 209 GLY A C 1
ATOM 1693 O O . GLY A 1 209 ? -5.141 -11.001 11.408 1.00 89.06 209 GLY A O 1
ATOM 1694 N N . SER A 1 210 ? -5.680 -10.985 13.593 1.00 90.44 210 SER A N 1
ATOM 1695 C CA . SER A 1 210 ? -6.788 -10.027 13.475 1.00 90.44 210 SER A CA 1
ATOM 1696 C C . SER A 1 210 ? -6.283 -8.663 13.006 1.00 90.44 210 SER A C 1
ATOM 1698 O O . SER A 1 210 ? -6.840 -8.088 12.075 1.00 90.44 210 SER A O 1
ATOM 1700 N N . ILE A 1 211 ? -5.188 -8.166 13.588 1.00 90.69 211 ILE A N 1
ATOM 1701 C CA . ILE A 1 211 ? -4.556 -6.911 13.160 1.00 90.69 211 ILE A CA 1
ATOM 1702 C C . ILE A 1 211 ? -4.084 -7.004 11.713 1.00 90.69 211 ILE A C 1
ATOM 1704 O O . ILE A 1 211 ? -4.329 -6.094 10.920 1.00 90.69 211 ILE A O 1
ATOM 1708 N N . ARG A 1 212 ? -3.456 -8.122 11.339 1.00 90.19 212 ARG A N 1
ATOM 1709 C CA . ARG A 1 212 ? -2.982 -8.341 9.973 1.00 90.19 212 ARG A CA 1
ATOM 1710 C C . ARG A 1 212 ? -4.129 -8.401 8.967 1.00 90.19 212 ARG A C 1
ATOM 1712 O O . ARG A 1 212 ? -3.983 -7.892 7.861 1.00 90.19 212 ARG A O 1
ATOM 1719 N N . LEU A 1 213 ? -5.280 -8.953 9.345 1.00 91.75 213 LEU A N 1
ATOM 1720 C CA . LEU A 1 213 ? -6.478 -8.922 8.509 1.00 91.75 213 LEU A CA 1
ATOM 1721 C C . LEU A 1 213 ? -6.912 -7.483 8.180 1.00 91.75 213 LEU A C 1
ATOM 1723 O O . LEU A 1 213 ? -7.268 -7.207 7.034 1.00 91.75 213 LEU A O 1
ATOM 1727 N N . LEU A 1 214 ? -6.845 -6.558 9.142 1.00 92.56 214 LEU A N 1
ATOM 1728 C CA . LEU A 1 214 ? -7.202 -5.152 8.907 1.00 92.56 214 LEU A CA 1
ATOM 1729 C C . LEU A 1 214 ? -6.295 -4.479 7.867 1.00 92.56 214 LEU A C 1
ATOM 1731 O O . LEU A 1 214 ? -6.743 -3.567 7.175 1.00 92.56 214 LEU A O 1
ATOM 1735 N N . ASP A 1 215 ? -5.055 -4.951 7.70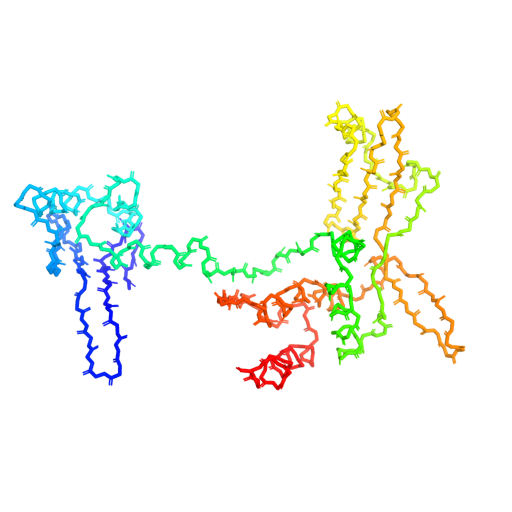9 1.00 91.19 215 ASP A N 1
ATOM 1736 C CA . ASP A 1 215 ? -4.160 -4.488 6.643 1.00 91.19 215 ASP A CA 1
ATOM 1737 C C . ASP A 1 215 ? -4.611 -4.965 5.252 1.00 91.19 215 ASP A C 1
ATOM 1739 O O . ASP A 1 215 ? -4.346 -4.296 4.252 1.00 91.19 215 ASP A O 1
ATOM 1743 N N . PHE A 1 216 ? -5.280 -6.120 5.177 1.00 92.56 216 PHE A N 1
ATOM 1744 C CA . PHE A 1 216 ? -5.709 -6.743 3.924 1.00 92.56 216 PHE A CA 1
ATOM 1745 C C . PHE A 1 216 ? -7.100 -6.309 3.466 1.00 92.56 216 PHE A C 1
ATOM 1747 O O . PHE A 1 216 ? -7.351 -6.282 2.262 1.00 92.56 216 PHE A O 1
ATOM 1754 N N . ILE A 1 217 ? -7.999 -5.944 4.383 1.00 94.25 217 ILE A N 1
ATOM 1755 C CA . ILE A 1 217 ? -9.366 -5.521 4.038 1.00 94.25 217 ILE A CA 1
ATOM 1756 C C . ILE A 1 217 ? -9.390 -4.418 2.963 1.00 94.25 217 ILE A C 1
ATOM 1758 O O . ILE A 1 217 ? -10.071 -4.605 1.955 1.00 94.25 217 ILE A O 1
ATOM 1762 N N . PRO A 1 218 ? -8.627 -3.313 3.084 1.00 93.81 218 PRO A N 1
ATOM 1763 C CA . PRO A 1 218 ? -8.631 -2.257 2.071 1.00 93.81 218 PRO A CA 1
ATOM 1764 C C . PRO A 1 218 ? -8.164 -2.741 0.697 1.00 93.81 218 PRO A C 1
ATOM 1766 O O . PRO A 1 218 ? -8.688 -2.293 -0.316 1.00 93.81 218 PRO A O 1
ATOM 1769 N N . MET A 1 219 ? -7.208 -3.676 0.656 1.00 93.62 219 MET A N 1
ATOM 1770 C CA . MET A 1 219 ? -6.783 -4.314 -0.591 1.00 93.62 219 MET A CA 1
ATOM 1771 C C . MET A 1 219 ? -7.918 -5.130 -1.209 1.00 93.62 219 MET A C 1
ATOM 1773 O O . MET A 1 219 ? -8.126 -5.033 -2.410 1.00 93.62 219 MET A O 1
ATOM 1777 N N . LEU A 1 220 ? -8.645 -5.931 -0.426 1.00 93.81 220 LEU A N 1
ATOM 1778 C CA . LEU A 1 220 ? -9.759 -6.733 -0.949 1.00 93.81 220 LEU A CA 1
ATOM 1779 C C . LEU A 1 220 ? -10.875 -5.848 -1.511 1.00 93.81 220 LEU A C 1
ATOM 1781 O O . LEU A 1 220 ? -11.457 -6.170 -2.543 1.00 93.81 220 LEU A O 1
ATOM 1785 N N . ILE A 1 221 ? -11.147 -4.719 -0.852 1.00 92.94 221 ILE A N 1
ATOM 1786 C CA . ILE A 1 221 ? -12.106 -3.722 -1.338 1.00 92.94 221 ILE A CA 1
ATOM 1787 C C . ILE A 1 221 ? -11.618 -3.116 -2.660 1.00 92.94 221 ILE A C 1
ATOM 1789 O O . ILE A 1 221 ? -12.386 -3.070 -3.618 1.00 92.94 221 ILE A O 1
ATOM 1793 N N . ASP A 1 222 ? -10.351 -2.698 -2.734 1.00 91.62 222 ASP A N 1
ATOM 1794 C CA . ASP A 1 222 ? -9.770 -2.103 -3.943 1.00 91.62 222 ASP A CA 1
ATOM 1795 C C . ASP A 1 222 ? -9.715 -3.093 -5.115 1.00 91.62 222 ASP A C 1
ATOM 1797 O O . ASP A 1 222 ? -10.111 -2.737 -6.219 1.00 91.62 222 ASP A O 1
ATOM 1801 N N . LEU A 1 223 ? -9.336 -4.352 -4.873 1.00 90.38 223 LEU A N 1
ATOM 1802 C CA . LEU A 1 223 ? -9.359 -5.428 -5.873 1.00 90.38 223 LEU A CA 1
ATOM 1803 C C . LEU A 1 223 ? -10.759 -5.654 -6.463 1.00 90.38 223 LEU A C 1
ATOM 1805 O O . LEU A 1 223 ? -10.885 -6.056 -7.615 1.00 90.38 223 LEU A O 1
ATOM 1809 N N . GLY A 1 224 ? -11.818 -5.398 -5.690 1.00 86.38 224 GLY A N 1
ATOM 1810 C CA . GLY A 1 224 ? -13.202 -5.500 -6.161 1.00 86.38 224 GLY A CA 1
ATOM 1811 C C . GLY A 1 224 ? -13.708 -4.286 -6.950 1.00 86.38 224 GLY A C 1
ATOM 1812 O O . GLY A 1 224 ? -14.835 -4.327 -7.456 1.00 86.38 224 GLY A O 1
ATOM 1813 N N . GLN A 1 225 ? -12.932 -3.199 -7.014 1.00 87.25 225 GLN A N 1
ATOM 1814 C CA . GLN A 1 225 ? -13.352 -1.900 -7.561 1.00 87.25 225 GLN A CA 1
ATOM 1815 C C . GLN A 1 225 ? -12.404 -1.337 -8.631 1.00 87.25 225 GLN A C 1
ATOM 1817 O O . GLN A 1 225 ? -12.837 -0.520 -9.445 1.00 87.25 225 GLN A O 1
ATOM 1822 N N . SER A 1 226 ? -11.144 -1.768 -8.645 1.00 85.50 226 SER A N 1
ATOM 1823 C CA . SER A 1 226 ? -10.064 -1.184 -9.439 1.00 85.50 226 SER A CA 1
ATOM 1824 C C . SER A 1 226 ? -9.290 -2.262 -10.206 1.00 85.50 226 SER A C 1
ATOM 1826 O O . SER A 1 226 ? -9.051 -3.351 -9.691 1.00 85.50 226 SER A O 1
ATOM 1828 N N . GLU A 1 227 ? -8.815 -1.940 -11.413 1.00 85.12 227 GLU A N 1
ATOM 1829 C CA . GLU A 1 227 ? -7.843 -2.769 -12.147 1.00 85.12 227 GLU A CA 1
ATOM 1830 C C . GLU A 1 227 ? -6.427 -2.513 -11.605 1.00 85.12 227 GLU A C 1
ATOM 1832 O O . GLU A 1 227 ? -5.660 -1.715 -12.151 1.00 85.12 227 GLU A O 1
ATOM 1837 N N . VAL A 1 228 ? -6.106 -3.136 -10.470 1.00 89.31 228 VAL A N 1
ATOM 1838 C CA . VAL A 1 228 ? -4.816 -3.003 -9.779 1.00 89.31 228 VAL A CA 1
ATOM 1839 C C . VAL A 1 228 ? -4.291 -4.382 -9.407 1.00 89.31 228 VAL A C 1
ATOM 1841 O O . VAL A 1 228 ? -5.027 -5.220 -8.890 1.00 89.31 228 VAL A O 1
ATOM 1844 N N . ASP A 1 229 ? -2.994 -4.589 -9.604 1.00 92.94 229 ASP A N 1
ATOM 1845 C CA . ASP A 1 229 ? -2.306 -5.801 -9.193 1.00 92.94 229 ASP A CA 1
ATOM 1846 C C . ASP A 1 229 ? -1.731 -5.639 -7.788 1.00 92.94 229 ASP A C 1
ATOM 1848 O O . ASP A 1 229 ? -1.055 -4.657 -7.467 1.00 92.94 229 ASP A O 1
ATOM 1852 N N . TYR A 1 230 ? -1.957 -6.646 -6.950 1.00 93.19 230 TYR A N 1
ATOM 1853 C CA . TYR A 1 230 ? -1.379 -6.720 -5.617 1.00 93.19 230 TYR A CA 1
ATOM 1854 C C . TYR A 1 230 ? -0.341 -7.835 -5.534 1.00 93.19 230 TYR A C 1
ATOM 1856 O O . TYR A 1 230 ? -0.601 -8.980 -5.899 1.00 93.19 230 TYR A O 1
ATOM 1864 N N . MET A 1 231 ? 0.830 -7.507 -4.992 1.00 93.81 231 MET A N 1
ATOM 1865 C CA . MET A 1 231 ? 1.842 -8.482 -4.599 1.00 93.81 231 MET A CA 1
ATOM 1866 C C . MET A 1 231 ? 1.947 -8.497 -3.079 1.00 93.81 231 MET A C 1
ATOM 1868 O O . MET A 1 231 ? 2.280 -7.483 -2.465 1.00 93.81 231 MET A O 1
ATOM 1872 N N . ILE A 1 232 ? 1.670 -9.647 -2.473 1.00 92.25 232 ILE A N 1
ATOM 1873 C CA . ILE A 1 232 ? 1.791 -9.838 -1.029 1.00 92.25 232 ILE A CA 1
ATOM 1874 C C . ILE A 1 232 ? 3.065 -10.630 -0.775 1.00 92.25 232 ILE A C 1
ATOM 1876 O O . ILE A 1 232 ? 3.176 -11.787 -1.177 1.00 92.25 232 ILE A O 1
ATOM 1880 N N . ASP A 1 233 ? 4.023 -9.986 -0.125 1.00 90.50 233 ASP A N 1
ATOM 1881 C CA . ASP A 1 233 ? 5.248 -10.630 0.325 1.00 90.50 233 ASP A CA 1
ATOM 1882 C C . ASP A 1 233 ? 4.997 -11.317 1.677 1.00 90.50 233 ASP A C 1
ATOM 1884 O O . ASP A 1 233 ? 4.380 -10.728 2.570 1.00 90.50 233 ASP A O 1
ATOM 1888 N N . GLU A 1 234 ? 5.435 -12.572 1.798 1.00 87.94 234 GLU A N 1
ATOM 1889 C CA . GLU A 1 234 ? 5.174 -13.471 2.937 1.00 87.94 234 GLU A CA 1
ATOM 1890 C C . GLU A 1 234 ? 3.695 -13.486 3.386 1.00 87.94 234 GLU A C 1
ATOM 1892 O O . GLU A 1 234 ? 3.347 -13.080 4.497 1.00 87.94 234 GLU A O 1
ATOM 1897 N N . LEU A 1 235 ? 2.805 -13.955 2.503 1.00 83.81 235 LEU A N 1
ATOM 1898 C CA . LEU A 1 235 ? 1.353 -14.005 2.731 1.00 83.81 235 LEU A CA 1
ATOM 1899 C C . LEU A 1 235 ? 0.946 -14.675 4.059 1.00 83.81 235 LEU A C 1
ATOM 1901 O O . LEU A 1 235 ? -0.047 -14.282 4.670 1.00 83.81 235 LEU A O 1
ATOM 1905 N N . ASP A 1 236 ? 1.686 -15.690 4.491 1.00 79.06 236 ASP A N 1
ATOM 1906 C CA . ASP A 1 236 ? 1.420 -16.475 5.695 1.00 79.06 236 ASP A CA 1
ATOM 1907 C C . ASP A 1 236 ? 1.975 -15.840 6.981 1.00 79.06 236 ASP A C 1
ATOM 1909 O O . ASP A 1 236 ? 1.588 -16.237 8.088 1.00 79.06 236 ASP A O 1
ATOM 1913 N N . ARG A 1 237 ? 2.825 -14.811 6.886 1.00 76.44 237 ARG A N 1
ATOM 1914 C CA . ARG A 1 237 ? 3.457 -14.205 8.061 1.00 76.44 237 ARG A CA 1
ATOM 1915 C C . ARG A 1 237 ? 2.438 -13.566 8.997 1.00 76.44 237 ARG A C 1
ATOM 1917 O O . ARG A 1 237 ? 1.625 -12.735 8.597 1.00 76.44 237 ARG A O 1
ATOM 1924 N N . SER A 1 238 ? 2.555 -13.900 10.285 1.00 64.81 238 SER A N 1
ATOM 1925 C CA . SER A 1 238 ? 1.710 -13.369 11.367 1.00 64.81 238 SER A CA 1
ATOM 1926 C C . SER A 1 238 ? 0.216 -13.649 11.177 1.00 64.81 238 SER A C 1
ATOM 1928 O O . SER A 1 238 ? -0.613 -13.079 11.880 1.00 64.81 238 SER A O 1
ATOM 1930 N N . THR A 1 239 ? -0.136 -14.553 10.261 1.00 65.75 239 THR A N 1
ATOM 1931 C CA . THR A 1 239 ? -1.502 -15.028 10.074 1.00 65.75 239 THR A CA 1
ATOM 1932 C C . THR A 1 239 ? -1.595 -16.480 10.507 1.00 65.75 239 THR A C 1
ATOM 1934 O O . THR A 1 239 ? -0.707 -17.287 10.244 1.00 65.75 239 THR A O 1
ATOM 1937 N N . HIS A 1 240 ? -2.685 -16.835 11.184 1.00 73.44 240 HIS A N 1
ATOM 1938 C CA . HIS A 1 240 ? -3.014 -18.242 11.363 1.00 73.44 240 HIS A CA 1
ATOM 1939 C C . HIS A 1 240 ? -3.253 -18.856 9.966 1.00 73.44 240 HIS A C 1
ATOM 1941 O O . HIS A 1 240 ? -3.958 -18.217 9.185 1.00 73.44 240 HIS A O 1
ATOM 1947 N N . PRO A 1 241 ? -2.760 -20.066 9.629 1.00 75.25 241 PRO A N 1
ATOM 1948 C CA . PRO A 1 241 ? -2.859 -20.630 8.271 1.00 75.25 241 PRO A CA 1
ATOM 1949 C C . PRO A 1 241 ? -4.271 -20.607 7.659 1.00 75.25 241 PRO A C 1
ATOM 1951 O O . PRO A 1 241 ? -4.450 -20.403 6.461 1.00 75.25 241 PRO A O 1
ATOM 1954 N N . LEU A 1 242 ? -5.293 -20.756 8.508 1.00 79.94 242 LEU A N 1
ATOM 1955 C CA . LEU A 1 242 ? -6.701 -20.657 8.115 1.00 79.94 242 LEU A CA 1
ATOM 1956 C C . LEU A 1 242 ? -7.085 -19.271 7.562 1.00 79.94 242 LEU A C 1
ATOM 1958 O O . LEU A 1 242 ? -7.913 -19.177 6.662 1.00 79.94 242 LEU A O 1
ATOM 1962 N N . LEU A 1 243 ? -6.500 -18.194 8.091 1.00 82.94 243 LEU A N 1
ATOM 1963 C CA . LEU A 1 243 ? -6.761 -16.827 7.644 1.00 82.94 243 LEU A CA 1
ATOM 1964 C C . LEU A 1 243 ? -6.176 -16.587 6.247 1.00 82.94 243 LEU A C 1
ATOM 1966 O O . LEU A 1 243 ? -6.855 -16.010 5.402 1.00 82.94 243 LEU A O 1
ATOM 1970 N N . SER A 1 244 ? -4.964 -17.083 5.979 1.00 87.06 244 SER A N 1
ATOM 1971 C CA . SER A 1 244 ? -4.346 -17.006 4.648 1.00 87.06 244 SER A CA 1
ATOM 1972 C C . SER A 1 244 ? -5.157 -17.802 3.621 1.00 87.06 244 SER A C 1
ATOM 1974 O O . SER A 1 244 ? -5.406 -17.311 2.522 1.00 87.06 244 SER A O 1
ATOM 1976 N N . GLN A 1 245 ? -5.638 -18.997 3.993 1.00 88.38 245 GLN A N 1
ATOM 1977 C CA . GLN A 1 245 ? -6.542 -19.784 3.148 1.00 88.38 245 GLN A CA 1
ATOM 1978 C C . GLN A 1 245 ? -7.831 -19.011 2.841 1.00 88.38 245 GLN A C 1
ATOM 1980 O O . GLN A 1 245 ? -8.176 -18.842 1.673 1.00 88.38 245 GLN A O 1
ATOM 1985 N N . LYS A 1 246 ? -8.508 -18.486 3.870 1.00 89.50 246 LYS A N 1
ATOM 1986 C CA . LYS A 1 246 ? -9.729 -17.690 3.694 1.00 89.50 246 LYS A CA 1
ATOM 1987 C C . LYS A 1 246 ? -9.5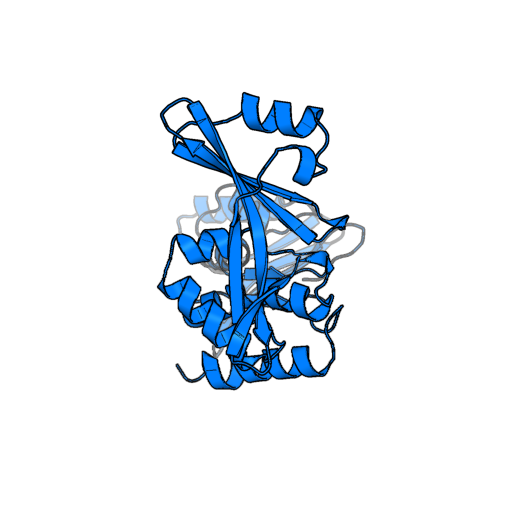08 -16.451 2.828 1.00 89.50 246 LYS A C 1
ATOM 1989 O O . LYS A 1 246 ? -10.425 -16.055 2.116 1.00 89.50 246 LYS A O 1
ATOM 1994 N N . LEU A 1 247 ? -8.326 -15.831 2.890 1.00 90.81 247 LEU A N 1
ATOM 1995 C CA . LEU A 1 247 ? -7.988 -14.669 2.066 1.00 90.81 247 LEU A CA 1
ATOM 1996 C C . LEU A 1 247 ? -7.970 -15.042 0.579 1.00 90.81 247 LEU A C 1
ATOM 1998 O O . LEU A 1 247 ? -8.567 -14.342 -0.237 1.00 90.81 247 LEU A O 1
ATOM 2002 N N . ILE A 1 248 ? -7.340 -16.171 0.245 1.00 90.12 248 ILE A N 1
ATOM 2003 C CA . ILE A 1 248 ? -7.311 -16.706 -1.122 1.00 90.12 248 ILE A CA 1
ATOM 2004 C C . ILE A 1 248 ? -8.724 -17.096 -1.571 1.00 90.12 248 ILE A C 1
ATOM 2006 O O . ILE A 1 248 ? -9.127 -16.751 -2.678 1.00 90.12 248 ILE A O 1
ATOM 2010 N N . GLU A 1 249 ? -9.500 -17.766 -0.716 1.00 91.69 249 GLU A N 1
ATOM 2011 C CA . GLU A 1 249 ? -10.894 -18.128 -1.012 1.00 91.69 249 GLU A CA 1
ATOM 2012 C C . GLU A 1 249 ? -11.766 -16.891 -1.260 1.00 91.69 249 GLU A C 1
ATOM 2014 O O . GLU A 1 249 ? -12.524 -16.867 -2.225 1.00 91.69 249 GLU A O 1
ATOM 2019 N N . CYS A 1 250 ? -11.612 -15.838 -0.448 1.00 90.56 250 CYS A N 1
ATOM 2020 C CA . CYS A 1 250 ? -12.315 -14.569 -0.634 1.00 90.56 250 CYS A CA 1
ATOM 2021 C C . CYS A 1 250 ? -11.993 -13.965 -2.004 1.00 90.56 250 CYS A C 1
ATOM 2023 O O . CYS A 1 250 ? -12.890 -13.546 -2.730 1.00 90.56 250 CYS A O 1
ATOM 2025 N N . TYR A 1 251 ? -10.716 -13.946 -2.385 1.00 88.56 251 TYR A N 1
ATOM 2026 C CA . TYR A 1 251 ? -10.307 -13.444 -3.691 1.00 88.56 251 TYR A CA 1
ATOM 2027 C C . TYR A 1 251 ? -10.901 -14.276 -4.838 1.00 88.56 251 TYR A C 1
ATOM 2029 O O . TYR A 1 251 ? -11.500 -13.727 -5.763 1.00 88.56 251 TYR A O 1
ATOM 2037 N N . LEU A 1 252 ? -10.793 -15.603 -4.762 1.00 88.19 252 LEU A N 1
ATOM 2038 C CA . LEU A 1 252 ? -11.247 -16.490 -5.830 1.00 88.19 252 LEU A CA 1
ATOM 2039 C C . LEU A 1 252 ? -12.772 -16.561 -5.949 1.00 88.19 252 LEU A C 1
ATOM 2041 O O . LEU A 1 252 ? -13.273 -16.688 -7.059 1.00 88.19 252 LEU A O 1
ATOM 2045 N N . HIS A 1 253 ? -13.527 -16.508 -4.856 1.00 84.69 253 HIS A N 1
ATOM 2046 C CA . HIS A 1 253 ? -14.970 -16.768 -4.904 1.00 84.69 253 HIS A CA 1
ATOM 2047 C C . HIS A 1 253 ? -15.821 -15.509 -4.754 1.00 84.69 253 HIS A C 1
ATOM 2049 O O . HIS A 1 253 ? -16.842 -15.396 -5.424 1.00 84.69 253 HIS A O 1
ATOM 2055 N N . GLU A 1 254 ? -15.410 -14.553 -3.921 1.00 74.88 254 GLU A N 1
ATOM 2056 C CA . GLU A 1 254 ? -16.217 -13.355 -3.647 1.00 74.88 254 GLU A CA 1
ATOM 2057 C C . GLU A 1 254 ? -15.880 -12.200 -4.601 1.00 74.88 254 GLU A C 1
ATOM 2059 O O . GLU A 1 254 ? -16.744 -11.380 -4.912 1.00 74.88 254 GLU A O 1
ATOM 2064 N N . LEU A 1 255 ? -14.634 -12.136 -5.088 1.00 73.25 255 LEU A N 1
ATOM 2065 C CA . LEU A 1 255 ? -14.155 -11.041 -5.940 1.00 73.25 255 LEU A CA 1
ATOM 2066 C C . LEU A 1 255 ? -14.026 -11.433 -7.421 1.00 73.25 255 LEU A C 1
ATOM 2068 O O . LEU A 1 255 ? -14.386 -10.631 -8.279 1.00 73.25 255 LEU A O 1
ATOM 2072 N N . SER A 1 256 ? -13.566 -12.652 -7.739 1.00 57.81 256 SER A N 1
ATOM 2073 C CA . SER A 1 256 ? -13.263 -13.050 -9.130 1.00 57.81 256 SER A CA 1
ATOM 2074 C C . SER A 1 256 ? -14.470 -13.439 -10.005 1.00 57.81 256 SER A C 1
ATOM 2076 O O . SER A 1 256 ? -14.318 -13.657 -11.203 1.00 57.81 256 SER A O 1
ATOM 2078 N N . LEU A 1 257 ? -15.688 -13.490 -9.448 1.00 45.00 257 LEU A N 1
ATOM 2079 C CA . LEU A 1 257 ? -16.929 -13.753 -10.199 1.00 45.00 257 LEU A CA 1
ATOM 2080 C C . LEU A 1 257 ? -17.515 -12.501 -10.895 1.00 45.00 257 LEU A C 1
ATOM 2082 O O . LEU A 1 257 ? -18.713 -12.470 -11.195 1.00 45.00 257 LEU A O 1
ATOM 2086 N N . ARG A 1 258 ? -16.698 -11.476 -11.153 1.00 43.06 258 ARG A N 1
ATOM 2087 C CA . ARG A 1 258 ? -17.069 -10.275 -11.914 1.00 43.06 258 ARG A CA 1
ATOM 2088 C C . ARG A 1 258 ? -16.287 -10.172 -13.212 1.00 43.06 258 ARG A C 1
ATOM 2090 O O . ARG A 1 258 ? -15.060 -10.388 -13.172 1.00 43.06 258 ARG A O 1
#

Nearest PDB structures (foldseek):
  2ea9-assembly1_A  TM=4.552E-01  e=3.696E+00  Escherichia coli
  1bxg-assembly1_A  TM=6.400E-01  e=8.922E+00  Rhodococcus sp. (in: high G+C Gram-positive bacteria)
  7wb4-assembly1_e  TM=1.804E-01  e=2.054E+00  Xenopus laevis
  7fik-assembly1_E  TM=2.094E-01  e=4.958E+00  Xenopus laevis
  7wb4-assembly1_E  TM=1.728E-01  e=4.675E+00  Xenopus laevis

Organism: NCBI:txid2530391

pLDDT: mean 90.51, std 7.14, range [43.06, 97.88]

Foldseek 3Di:
DDADPQARAKDFDWDDDPPDTHGAKIWGQDPVAIDMDGDFFPDDPVLVVVLVVLRRPADRHDDSLVSCVVVVRHRRVVSVVVVCCVVPQEDEAELLDADACQQVVCVVDVVSQVLLQVLCVLLPQQFRGKHWDWDPDPVVVVDPPVVVCVCLVPDDAQDKDWDADSVQRKIKIWGHHPVSDTTIIIIWTWGADPVRDIDTHHPSVGQLQSSVVSSCSVVLVCLQPDNHHYHYDPLPPSHDVVSSVSSVVCCVPVRVPD

Radius of gyration: 24.76 Å; Cα contacts (8 Å, |Δi|>4): 368; chains: 1; bounding box: 59×48×66 Å

Solvent-accessible surface area (backbone atoms only — not comparable to full-atom values): 14861 Å² total; per-residue (Å²): 114,41,70,52,101,83,21,50,41,32,43,69,45,64,53,75,55,102,85,50,74,42,71,49,33,41,37,42,51,59,97,91,44,58,48,73,48,72,44,88,53,54,68,57,73,67,44,45,50,50,49,52,51,50,54,58,66,46,55,54,76,50,58,64,68,58,49,37,58,79,70,66,62,63,38,54,65,69,55,54,55,55,47,46,33,64,73,71,30,48,47,76,43,49,84,81,61,72,64,78,56,64,32,58,50,27,75,76,31,65,68,57,29,54,52,48,31,52,50,34,52,72,72,57,78,58,44,52,45,59,41,68,42,80,52,95,49,75,75,80,65,75,64,57,67,73,55,53,54,48,53,64,73,68,56,53,69,72,39,72,47,81,47,74,43,81,90,54,61,38,38,37,38,39,43,26,35,79,86,74,51,72,48,46,28,34,50,30,38,28,29,61,48,98,86,70,45,81,43,80,42,58,47,66,78,51,52,64,38,60,57,51,46,58,41,46,49,63,52,57,54,42,58,65,75,45,97,56,47,76,47,66,45,64,69,57,65,66,36,54,71,67,54,44,50,49,51,52,48,43,46,62,62,74,47,58,80,111

Sequence (258 aa):
MEFSINGIKEEWLYEINSRSDKLIFTRKSNQDGNVFEFADIHGDSSVAQFVKFLGEGTPAKKSFLSEYIERNGKGMCAIKTAYSWFASGLRIIFPGTRFRGISFNAEQDENFHEATRRLLQYFNTGIIDIRRFPVRSKEETNLPDRLLDKIISSSTPGRTALVAAPESNECFFFDFKEDGTYTIYKQKAVHRNDADDEVVFEMDEESDGSIRLLDFIPMLIDLGQSEVDYMIDELDRSTHPLLSQKLIECYLHELSLR